Protein AF-A0A159W7U0-F1 (afdb_monomer_lite)

pLDDT: mean 85.51, std 15.05, range [41.56, 98.56]

Foldseek 3Di:
DPLPPPCPDPVSSLVVVLVVLVVLLVCQPVDEAEAEQVLLLFVQPPDDDGDNNVVVVLVCLVVVSHHYDYDHDPVSCVVGQCVDPSNVVRDDDDDDDFDDLVVLLVVCVVCQVVLCVVLVHHDDSVLLSCLSVVCVVPVPVDTPDVSSVVVSNVVSNVVSVCVVDDHPVVVVVVVVVVVVVVVVVVLVVDPDPVSVVVD

Secondary structure (DSSP, 8-state):
-TTTTT--SHHHHHHHHHHHHHHHHHTTTS-EEEETTTHHHHHGGGSTT---THHHHHHHHHHT--EEEE---HHHIIIIITT-HHHHTTPPP---PPPPHHHHHHHHHHHHHHHHHHHT----HHHHHHHHHHHHHH--SS-TTHHHHHHHHHHHHHHHHHHHS--HHHHHHHHHHHHHHHHHHHHHH---TTGGGG-

InterPro domains:
  IPR003959 ATPase, AAA-type, core [PF00004] (7-74)
  IPR018368 ClpA/B, conserved site 1 [PS00870] (52-64)
  IPR027417 P-loop containing nucleoside triphosphate hydrolase [G3DSA:3.40.50.300] (1-105)
  IPR027417 P-loop containing nucleoside triphosphate hydrolase [G3DSA:3.40.50.300] (106-199)
  IPR027417 P-loop containing nucleoside triphosphate hydrolase [SSF52540] (2-198)
  IPR041546 ClpA/ClpB, AAA lid domain [PF17871] (100-198)
  IPR050130 ATP-dependent Clp protease/Chaperone ClpA/ClpB [PTHR11638] (1-191)

Organism: NCBI:txid43617

Sequence (199 aa):
GSLIAGAKYRGEFEERLKAVLSEVTAAAGGIILFIDEMHTLVGAGKADGAMDASNLLKPALARGELHCVGATTLDEYRKHVEKDAALARRFQPVFVNEPTVEDTVSILRGLKEKYEQHHKVRISDSALVAAASLSNRYIADRFLPDKAIDLVDEAASRLRMQVDSKPEALDEIDRRIMQLKIEREALKVEKDDASKDRL

Structure (mmCIF, N/CA/C/O backbone):
data_AF-A0A159W7U0-F1
#
_entry.id   AF-A0A159W7U0-F1
#
loop_
_atom_site.group_PDB
_atom_site.id
_atom_site.type_symbol
_atom_site.label_atom_id
_atom_site.label_alt_id
_atom_site.label_comp_id
_atom_site.label_asym_id
_atom_site.label_entity_id
_atom_site.label_seq_id
_atom_site.pdbx_PDB_ins_code
_atom_site.Cartn_x
_atom_site.Cartn_y
_atom_site.Cartn_z
_atom_site.occupancy
_atom_site.B_iso_or_equiv
_atom_site.auth_seq_id
_atom_site.auth_comp_id
_atom_site.auth_asym_id
_atom_site.auth_atom_id
_atom_site.pdbx_PDB_model_num
ATOM 1 N N . GLY A 1 1 ? 14.400 5.431 0.481 1.00 46.09 1 GLY A N 1
ATOM 2 C CA . GLY A 1 1 ? 14.526 6.859 0.845 1.00 46.09 1 GLY A CA 1
ATOM 3 C C . GLY A 1 1 ? 15.949 7.416 0.974 1.00 46.09 1 GLY A C 1
ATOM 4 O O . GLY A 1 1 ? 16.057 8.573 1.343 1.00 46.09 1 GLY A O 1
ATOM 5 N N . SER A 1 2 ? 17.038 6.691 0.652 1.00 54.75 2 SER A N 1
ATOM 6 C CA . SER A 1 2 ? 18.426 7.195 0.840 1.00 54.75 2 SER A CA 1
ATOM 7 C C . SER A 1 2 ? 18.986 8.044 -0.317 1.00 54.75 2 SER A C 1
ATOM 9 O O . SER A 1 2 ? 20.044 8.655 -0.174 1.00 54.75 2 SER A O 1
ATOM 11 N N . LEU A 1 3 ? 18.324 8.060 -1.478 1.00 53.53 3 LEU A N 1
ATOM 12 C CA . LEU A 1 3 ? 18.800 8.813 -2.645 1.00 53.53 3 LEU A CA 1
ATOM 13 C C . LEU A 1 3 ? 18.566 10.322 -2.482 1.00 53.53 3 LEU A C 1
ATOM 15 O O . LEU A 1 3 ? 19.462 11.106 -2.765 1.00 53.53 3 LEU A O 1
ATOM 19 N N . ILE A 1 4 ? 17.395 10.714 -1.970 1.00 53.44 4 ILE A N 1
ATOM 20 C CA . ILE A 1 4 ? 16.993 12.122 -1.796 1.00 53.44 4 ILE A CA 1
ATOM 21 C C . ILE A 1 4 ? 17.330 12.632 -0.383 1.00 53.44 4 ILE A C 1
ATOM 23 O O . ILE A 1 4 ? 17.695 13.795 -0.210 1.00 53.44 4 ILE A O 1
ATOM 27 N N . ALA A 1 5 ? 17.281 11.767 0.638 1.00 47.81 5 ALA A N 1
ATOM 28 C CA . ALA A 1 5 ? 17.660 12.138 1.998 1.00 47.81 5 ALA A CA 1
ATOM 29 C C . ALA A 1 5 ? 19.185 12.340 2.104 1.00 47.81 5 ALA A C 1
ATOM 31 O O . ALA A 1 5 ? 19.968 11.392 2.027 1.00 47.81 5 ALA A O 1
ATOM 32 N N . GLY A 1 6 ? 19.610 13.592 2.288 1.00 47.00 6 GLY A N 1
ATOM 33 C CA . GLY A 1 6 ? 20.996 13.949 2.604 1.00 47.00 6 GLY A CA 1
ATOM 34 C C . GLY A 1 6 ? 21.863 14.412 1.431 1.00 47.00 6 GLY A C 1
ATOM 35 O O . GLY A 1 6 ? 23.011 14.765 1.678 1.00 47.00 6 GLY A O 1
ATOM 36 N N . ALA A 1 7 ? 21.345 14.471 0.200 1.00 52.56 7 ALA A N 1
ATOM 37 C CA . ALA A 1 7 ? 22.048 15.131 -0.900 1.00 52.56 7 ALA A CA 1
ATOM 38 C C . ALA A 1 7 ? 21.926 16.655 -0.729 1.00 52.56 7 ALA A C 1
ATOM 40 O O . ALA A 1 7 ? 20.931 17.263 -1.123 1.00 52.56 7 ALA A O 1
ATOM 41 N N . LYS A 1 8 ? 22.918 17.286 -0.087 1.00 50.94 8 LYS A N 1
ATOM 42 C CA . LYS A 1 8 ? 22.948 18.755 0.078 1.00 50.94 8 LYS A CA 1
ATOM 43 C C . LYS A 1 8 ? 23.260 19.479 -1.237 1.00 50.94 8 LYS A C 1
ATOM 45 O O . LYS A 1 8 ? 22.991 20.673 -1.345 1.00 50.94 8 LYS A O 1
ATOM 50 N N . TYR A 1 9 ? 23.805 18.767 -2.226 1.00 60.00 9 TYR A N 1
ATOM 51 C CA . TYR A 1 9 ? 24.252 19.316 -3.504 1.00 60.00 9 TYR A CA 1
ATOM 52 C C . TYR A 1 9 ? 23.789 18.445 -4.680 1.00 60.00 9 TYR A C 1
ATOM 54 O O . TYR A 1 9 ? 23.842 17.220 -4.611 1.00 60.00 9 TYR A O 1
ATOM 62 N N . ARG A 1 10 ? 23.378 19.080 -5.788 1.00 65.12 10 ARG A N 1
ATOM 63 C CA . ARG A 1 10 ? 22.847 18.411 -6.997 1.00 65.12 10 ARG A CA 1
ATOM 64 C C . ARG A 1 10 ? 23.762 17.299 -7.534 1.00 65.12 10 ARG A C 1
ATOM 66 O O . ARG A 1 10 ? 23.276 16.228 -7.866 1.00 65.12 10 ARG A O 1
ATOM 73 N N . GLY A 1 11 ? 25.079 17.519 -7.557 1.00 71.88 11 GLY A N 1
ATOM 74 C CA . GLY A 1 11 ? 26.042 16.525 -8.053 1.00 71.88 11 GLY A CA 1
ATOM 75 C C . GLY A 1 11 ? 26.088 15.231 -7.232 1.00 71.88 11 GLY A C 1
ATOM 76 O O . GLY A 1 11 ? 26.290 14.158 -7.788 1.00 71.88 11 GLY A O 1
ATOM 77 N N . GLU A 1 12 ? 25.807 15.307 -5.929 1.00 78.81 12 GLU A N 1
ATOM 78 C CA . GLU A 1 12 ? 25.868 14.153 -5.028 1.00 78.81 12 GLU A CA 1
ATOM 79 C C . GLU A 1 12 ? 24.761 13.131 -5.327 1.00 78.81 12 GLU A C 1
ATOM 81 O O . GLU A 1 12 ? 24.991 11.923 -5.294 1.00 78.81 12 GLU A O 1
ATOM 86 N N . PHE A 1 13 ? 23.560 13.598 -5.678 1.00 75.56 13 PHE A N 1
ATOM 87 C CA . PHE A 1 13 ? 22.477 12.718 -6.125 1.00 75.56 13 PHE A CA 1
ATOM 88 C C . PHE A 1 13 ? 22.840 12.004 -7.434 1.00 75.56 13 PHE A C 1
ATOM 90 O O . PHE A 1 13 ? 22.562 10.818 -7.602 1.00 75.56 13 PHE A O 1
ATOM 97 N N . GLU A 1 14 ? 23.486 12.721 -8.354 1.00 78.81 14 GLU A N 1
ATOM 98 C CA . GLU A 1 14 ? 23.842 12.238 -9.689 1.00 78.81 14 GLU A CA 1
ATOM 99 C C . GLU A 1 14 ? 24.887 11.130 -9.598 1.00 78.81 14 GLU A C 1
ATOM 101 O O . GLU A 1 14 ? 24.759 10.090 -10.242 1.00 78.81 14 GLU A O 1
ATOM 106 N N . GLU A 1 15 ? 25.901 11.340 -8.758 1.00 84.25 15 GLU A N 1
ATOM 107 C CA . GLU A 1 15 ? 26.938 10.354 -8.470 1.00 84.25 15 GLU A CA 1
ATOM 108 C C . GLU A 1 15 ? 26.365 9.119 -7.779 1.00 84.25 15 GLU A C 1
ATOM 110 O O . GLU A 1 15 ? 26.652 7.999 -8.204 1.00 84.25 15 GLU A O 1
ATOM 115 N N . ARG A 1 16 ? 25.491 9.299 -6.779 1.00 84.12 16 ARG A N 1
ATOM 116 C CA . ARG A 1 16 ? 24.810 8.177 -6.116 1.00 84.12 16 ARG A CA 1
ATOM 117 C C . ARG A 1 16 ? 23.968 7.372 -7.104 1.00 84.12 16 ARG A C 1
ATOM 119 O O . ARG A 1 16 ? 24.046 6.146 -7.109 1.00 84.12 16 ARG A O 1
ATOM 126 N N . LEU A 1 17 ? 23.201 8.035 -7.970 1.00 84.56 17 LEU A N 1
ATOM 127 C CA . LEU A 1 17 ? 22.384 7.351 -8.971 1.00 84.56 17 LEU A CA 1
ATOM 128 C C . LEU A 1 17 ? 23.250 6.617 -10.003 1.00 84.56 17 LEU A C 1
ATOM 130 O O . LEU A 1 17 ? 22.959 5.470 -10.332 1.00 84.56 17 LEU A O 1
ATOM 134 N N . LYS A 1 18 ? 24.346 7.224 -10.473 1.00 87.69 18 LYS A N 1
ATOM 135 C CA . LYS A 1 18 ? 25.314 6.553 -11.359 1.00 87.69 18 LYS A CA 1
ATOM 136 C C . LYS A 1 18 ? 25.937 5.321 -10.706 1.00 87.69 18 LYS A C 1
ATOM 138 O O . LYS A 1 18 ? 26.093 4.309 -11.388 1.00 87.69 18 LYS A O 1
ATOM 143 N N . ALA A 1 19 ? 26.275 5.389 -9.418 1.00 90.25 19 ALA A N 1
ATOM 144 C CA . ALA A 1 19 ? 26.825 4.254 -8.682 1.00 90.25 19 ALA A CA 1
ATOM 145 C C . ALA A 1 19 ? 25.822 3.092 -8.633 1.00 90.25 19 ALA A C 1
ATOM 147 O O . ALA A 1 19 ? 26.167 1.977 -9.019 1.00 90.25 19 ALA A O 1
ATOM 148 N N . VAL A 1 20 ? 24.560 3.379 -8.287 1.00 89.75 20 VAL A N 1
ATOM 149 C CA . VAL A 1 20 ? 23.477 2.380 -8.292 1.00 89.75 20 VAL A CA 1
ATOM 150 C C . VAL A 1 20 ? 23.298 1.770 -9.684 1.00 89.75 20 VAL A C 1
ATOM 152 O O . VAL A 1 20 ? 23.253 0.552 -9.823 1.00 89.75 20 VAL A O 1
ATOM 155 N N . LEU A 1 21 ? 23.242 2.588 -10.740 1.00 88.69 21 LEU A N 1
ATOM 156 C CA . LEU A 1 21 ? 23.085 2.087 -12.110 1.00 88.69 21 LEU A CA 1
ATOM 157 C C . LEU A 1 21 ? 24.272 1.239 -12.574 1.00 88.69 21 LEU A C 1
ATOM 159 O O . LEU A 1 21 ? 24.075 0.266 -13.302 1.00 88.69 21 LEU A O 1
ATOM 163 N N . SER A 1 22 ? 25.486 1.585 -12.150 1.00 90.94 22 SER A N 1
ATOM 164 C CA . SER A 1 22 ? 26.687 0.808 -12.464 1.00 90.94 22 SER A CA 1
ATOM 165 C C . SER A 1 22 ? 26.646 -0.562 -11.793 1.00 90.94 22 SER A C 1
ATOM 167 O O . SER A 1 22 ? 26.944 -1.557 -12.446 1.00 90.94 22 SER A O 1
ATOM 169 N N . GLU A 1 23 ? 26.217 -0.635 -10.532 1.00 90.69 23 GLU A N 1
ATOM 170 C CA . GLU A 1 23 ? 26.054 -1.898 -9.804 1.00 90.69 23 GLU A CA 1
ATOM 171 C C . GLU A 1 23 ? 24.968 -2.783 -10.434 1.00 90.69 23 GLU A C 1
ATOM 173 O O . GLU A 1 23 ? 25.201 -3.962 -10.695 1.00 90.69 23 GLU A O 1
ATOM 178 N N . VAL A 1 24 ? 23.813 -2.199 -10.773 1.00 90.56 24 VAL A N 1
ATOM 179 C CA . VAL A 1 24 ? 22.718 -2.915 -11.450 1.00 90.56 24 VAL A CA 1
ATOM 180 C C . VAL A 1 24 ? 23.160 -3.449 -12.814 1.00 90.56 24 VAL A C 1
ATOM 182 O O . VAL A 1 24 ? 22.884 -4.601 -13.143 1.00 90.56 24 VAL A O 1
ATOM 185 N N . THR A 1 25 ? 23.888 -2.641 -13.591 1.00 88.12 25 THR A N 1
ATOM 186 C CA . THR A 1 25 ? 24.411 -3.052 -14.904 1.00 88.12 25 THR A CA 1
ATOM 187 C C . THR A 1 25 ? 25.475 -4.143 -14.763 1.00 88.12 25 THR A C 1
ATOM 189 O O . THR A 1 25 ? 25.465 -5.120 -15.511 1.00 88.12 25 THR A O 1
ATOM 192 N N . ALA A 1 26 ? 26.369 -4.024 -13.774 1.00 90.94 26 ALA A N 1
ATOM 193 C CA . ALA A 1 26 ? 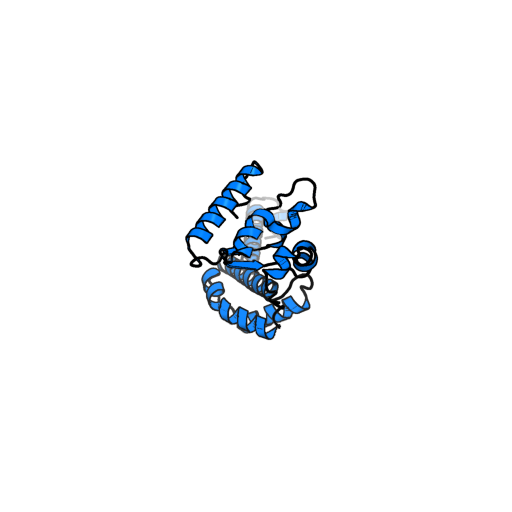27.397 -5.024 -13.485 1.00 90.94 26 ALA A CA 1
ATOM 194 C C . ALA A 1 26 ? 26.802 -6.372 -13.051 1.00 90.94 26 ALA A C 1
ATOM 196 O O . ALA A 1 26 ? 27.392 -7.417 -13.320 1.00 90.94 26 ALA A O 1
ATOM 197 N N . ALA A 1 27 ? 25.613 -6.365 -12.441 1.00 90.62 27 ALA A N 1
ATOM 198 C CA . ALA A 1 27 ? 24.878 -7.574 -12.088 1.00 90.62 27 ALA A CA 1
ATOM 199 C C . ALA A 1 27 ? 24.267 -8.314 -13.297 1.00 90.62 27 ALA A C 1
ATOM 201 O O . ALA A 1 27 ? 23.641 -9.356 -13.104 1.00 90.62 27 ALA A O 1
ATOM 202 N N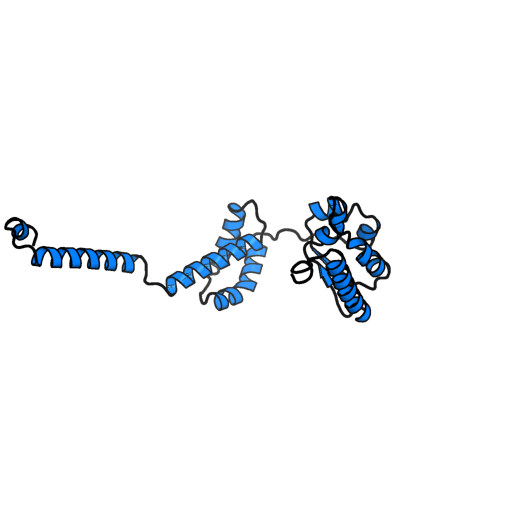 . ALA A 1 28 ? 24.430 -7.801 -14.526 1.00 86.75 28 ALA A N 1
ATOM 203 C CA . ALA A 1 28 ? 24.082 -8.468 -15.786 1.00 86.75 28 ALA A CA 1
ATOM 204 C C . ALA A 1 28 ? 22.668 -9.088 -15.798 1.00 86.75 28 ALA A C 1
ATOM 206 O O . ALA A 1 28 ? 22.476 -10.250 -16.153 1.00 86.75 28 ALA A O 1
ATOM 207 N N . GLY A 1 29 ? 21.667 -8.308 -15.375 1.00 83.75 29 GLY A N 1
ATOM 208 C CA . GLY A 1 29 ? 20.263 -8.731 -15.332 1.00 83.75 29 GLY A CA 1
ATOM 209 C C . GLY A 1 29 ? 19.849 -9.499 -14.071 1.00 83.75 29 GLY A C 1
ATOM 210 O O . GLY A 1 29 ? 18.670 -9.811 -13.924 1.00 83.75 29 GLY A O 1
ATOM 211 N N . GLY A 1 30 ? 20.773 -9.751 -13.137 1.00 90.75 30 GLY A N 1
ATOM 212 C CA . GLY A 1 30 ? 20.483 -10.356 -11.832 1.00 90.75 30 GLY A CA 1
ATOM 213 C C . GLY A 1 30 ? 19.733 -9.439 -10.856 1.00 90.75 30 GLY A C 1
ATOM 214 O O . GLY A 1 30 ? 19.277 -9.906 -9.815 1.00 90.75 30 GLY A O 1
ATOM 215 N N . ILE A 1 31 ? 19.588 -8.150 -11.183 1.00 92.62 31 ILE A N 1
ATOM 216 C CA . ILE A 1 31 ? 18.861 -7.164 -10.377 1.00 92.62 31 ILE A CA 1
ATOM 217 C C . ILE A 1 31 ? 17.741 -6.547 -11.217 1.00 92.62 31 ILE A C 1
ATOM 219 O O . ILE A 1 31 ? 17.978 -6.060 -12.322 1.00 92.62 31 ILE A O 1
ATOM 223 N N . ILE A 1 32 ? 16.527 -6.531 -10.659 1.00 92.62 32 ILE A N 1
ATOM 224 C CA . ILE A 1 32 ? 15.389 -5.770 -11.184 1.00 92.62 32 ILE A CA 1
ATOM 225 C C . ILE A 1 32 ? 15.170 -4.574 -10.263 1.00 92.62 32 ILE A C 1
ATOM 227 O O . ILE A 1 32 ? 14.873 -4.733 -9.079 1.00 92.62 32 ILE A O 1
ATOM 231 N N . LEU A 1 33 ? 15.321 -3.370 -10.806 1.00 92.56 33 LEU A N 1
ATOM 232 C CA . LEU A 1 33 ? 15.164 -2.133 -10.052 1.00 92.56 33 LEU A CA 1
ATOM 233 C C . LEU A 1 33 ? 13.684 -1.736 -9.968 1.00 92.56 33 LEU A C 1
ATOM 235 O O . LEU A 1 33 ? 13.042 -1.523 -10.992 1.00 92.56 33 LEU A O 1
ATOM 239 N N . PHE A 1 34 ? 13.144 -1.574 -8.763 1.00 94.75 34 PHE A N 1
ATOM 240 C CA . PHE A 1 34 ? 11.829 -0.958 -8.573 1.00 94.75 34 PHE A CA 1
ATOM 241 C C . PHE A 1 34 ? 11.981 0.544 -8.321 1.00 94.75 34 PHE A C 1
ATOM 243 O O . PHE A 1 34 ? 12.743 0.955 -7.444 1.00 94.75 34 PHE A O 1
ATOM 250 N N . ILE A 1 35 ? 11.266 1.355 -9.098 1.00 90.69 35 ILE A N 1
ATOM 251 C CA . ILE A 1 35 ? 11.256 2.814 -8.990 1.00 90.69 35 ILE A CA 1
ATOM 252 C C . ILE A 1 35 ? 9.828 3.245 -8.677 1.00 90.69 35 ILE A C 1
ATOM 254 O O . ILE A 1 35 ? 8.987 3.329 -9.575 1.00 90.69 35 ILE A O 1
ATOM 258 N N . ASP A 1 36 ? 9.569 3.523 -7.404 1.00 91.00 36 ASP A N 1
ATOM 259 C CA . ASP A 1 36 ? 8.320 4.165 -7.013 1.00 91.00 36 ASP A CA 1
ATOM 260 C C . ASP A 1 36 ? 8.306 5.628 -7.466 1.00 91.00 36 ASP A C 1
ATOM 262 O O . ASP A 1 36 ? 9.361 6.258 -7.576 1.00 91.00 36 ASP A O 1
ATOM 266 N N . GLU A 1 37 ? 7.119 6.146 -7.772 1.00 89.62 37 GLU A N 1
ATOM 267 C CA . GLU A 1 37 ? 6.918 7.499 -8.299 1.00 89.62 37 GLU A CA 1
ATOM 268 C C . GLU A 1 37 ? 7.894 7.858 -9.436 1.00 89.62 37 GLU A C 1
ATOM 270 O O . GLU A 1 37 ? 8.506 8.925 -9.451 1.00 89.62 37 GLU A O 1
ATOM 275 N N . MET A 1 38 ? 8.060 6.970 -10.422 1.00 89.38 38 MET A N 1
ATOM 276 C CA . MET A 1 38 ? 9.067 7.100 -11.489 1.00 89.38 38 MET A CA 1
ATOM 277 C C . MET A 1 38 ? 9.007 8.445 -12.237 1.00 89.38 38 MET A C 1
ATOM 279 O O . MET A 1 38 ? 10.027 8.937 -12.725 1.00 89.38 38 MET A O 1
ATOM 283 N N . HIS A 1 39 ? 7.831 9.070 -12.312 1.00 86.50 39 HIS A N 1
ATOM 284 C CA . HIS A 1 39 ? 7.660 10.398 -12.900 1.00 86.50 39 HIS A CA 1
ATOM 285 C C . HIS A 1 39 ? 8.502 11.480 -12.205 1.00 86.50 39 HIS A C 1
ATOM 287 O O . HIS A 1 39 ? 8.874 12.448 -12.858 1.00 86.50 39 HIS A O 1
ATOM 293 N N . THR A 1 40 ? 8.885 11.314 -10.938 1.00 84.19 40 THR A N 1
ATOM 294 C CA . THR A 1 40 ? 9.772 12.245 -10.219 1.00 84.19 40 THR A CA 1
ATOM 295 C C . THR A 1 40 ? 11.185 12.280 -10.808 1.00 84.19 40 THR A C 1
ATOM 297 O O . THR A 1 40 ? 11.808 13.339 -10.845 1.00 84.19 40 THR A O 1
ATOM 300 N N . LEU A 1 41 ? 11.671 11.157 -11.352 1.00 79.06 41 LEU A N 1
ATOM 301 C CA . LEU A 1 41 ? 12.978 11.061 -12.016 1.00 79.06 41 LEU A CA 1
ATOM 302 C C . LEU A 1 41 ? 12.950 11.550 -13.472 1.00 79.06 41 LEU A C 1
ATOM 304 O O . LEU A 1 41 ? 13.999 11.851 -14.041 1.00 79.06 41 LEU A O 1
ATOM 308 N N . VAL A 1 42 ? 11.762 11.605 -14.082 1.00 77.19 42 VAL A N 1
ATOM 309 C CA . VAL A 1 42 ? 11.559 11.931 -15.505 1.00 77.19 42 VAL A CA 1
ATOM 310 C C . VAL A 1 42 ? 11.039 13.358 -15.713 1.00 77.19 42 VAL A C 1
ATOM 312 O O . VAL A 1 42 ? 11.395 14.031 -16.675 1.00 77.19 42 VAL A O 1
ATOM 315 N N . GLY A 1 43 ? 10.175 13.834 -14.819 1.00 62.12 43 GLY A N 1
ATOM 316 C CA . GLY A 1 43 ? 9.430 15.086 -14.936 1.00 62.12 43 GLY A CA 1
ATOM 317 C C . GLY A 1 43 ? 10.095 16.304 -14.300 1.00 62.12 43 GLY A C 1
ATOM 318 O O . GLY A 1 43 ? 9.667 17.430 -14.555 1.00 62.12 43 GLY A O 1
ATOM 319 N N . ALA A 1 44 ? 11.159 16.095 -13.527 1.00 55.19 44 ALA A N 1
ATOM 320 C CA . ALA A 1 44 ? 11.903 17.130 -12.816 1.00 55.19 44 ALA A CA 1
ATOM 321 C C . ALA A 1 44 ? 12.478 18.241 -13.728 1.00 55.19 44 ALA A C 1
ATOM 323 O O . ALA A 1 44 ? 12.700 19.354 -13.274 1.00 55.19 44 ALA A O 1
ATOM 324 N N . GLY A 1 45 ? 12.658 18.011 -15.030 1.00 48.53 45 GLY A N 1
ATOM 325 C CA . GLY A 1 45 ? 13.346 18.959 -15.919 1.00 48.53 45 GLY A CA 1
ATOM 326 C C . GLY A 1 45 ? 12.593 20.239 -16.332 1.00 48.53 45 GLY A C 1
ATOM 327 O O . GLY A 1 45 ? 13.150 21.014 -17.104 1.00 48.53 45 GLY A O 1
ATOM 328 N N . LYS A 1 46 ? 11.341 20.481 -15.900 1.00 49.44 46 LYS A N 1
ATOM 329 C CA . LYS A 1 46 ? 10.537 21.646 -16.361 1.00 49.44 46 LYS A CA 1
ATOM 330 C C . LYS A 1 46 ? 10.388 22.800 -15.367 1.00 49.44 46 LYS A C 1
ATOM 332 O O . LYS A 1 46 ? 9.889 23.851 -15.761 1.00 49.44 46 LYS A O 1
ATOM 337 N N . ALA A 1 47 ? 10.814 22.630 -14.120 1.00 44.47 47 ALA A N 1
ATOM 338 C CA . ALA A 1 47 ? 10.877 23.710 -13.138 1.00 44.47 47 ALA A CA 1
ATOM 339 C C . ALA A 1 47 ? 12.343 24.006 -12.807 1.00 44.47 47 ALA A C 1
ATOM 341 O O . ALA A 1 47 ? 13.163 23.091 -12.767 1.00 44.47 47 ALA A O 1
ATOM 342 N N . ASP A 1 48 ? 12.634 25.287 -12.599 1.00 41.56 48 ASP A N 1
ATOM 343 C CA . ASP A 1 48 ? 13.924 25.994 -12.607 1.00 41.56 48 ASP A CA 1
ATOM 344 C C . ASP A 1 48 ? 14.997 25.467 -11.616 1.00 41.56 48 ASP A C 1
ATOM 346 O O . ASP A 1 48 ? 15.499 26.176 -10.742 1.00 41.56 48 ASP A O 1
ATOM 350 N N . GLY A 1 49 ? 15.352 24.181 -11.705 1.00 46.69 49 GLY A N 1
ATOM 351 C CA . GLY A 1 49 ? 16.350 23.566 -10.836 1.00 46.69 49 GLY A CA 1
ATOM 352 C C . GLY A 1 49 ? 16.159 22.104 -10.446 1.00 46.69 49 GLY A C 1
ATOM 353 O O . GLY A 1 49 ? 16.938 21.638 -9.608 1.00 46.69 49 GLY A O 1
ATOM 354 N N . ALA A 1 50 ? 15.170 21.394 -10.992 1.00 49.44 50 ALA A N 1
ATOM 355 C CA . ALA A 1 50 ? 14.990 19.975 -10.721 1.00 49.44 50 ALA A CA 1
ATOM 356 C C . ALA A 1 50 ? 15.711 19.110 -11.779 1.00 49.44 50 ALA A C 1
ATOM 358 O O . ALA A 1 50 ? 15.850 19.444 -12.954 1.00 49.44 50 ALA A O 1
ATOM 359 N N . MET A 1 51 ? 16.329 18.052 -11.276 1.00 57.94 51 MET A N 1
ATOM 360 C CA . MET A 1 51 ? 17.412 17.313 -11.906 1.00 57.94 51 MET A CA 1
ATOM 361 C C . MET A 1 51 ? 16.864 16.279 -12.890 1.00 57.94 51 MET A C 1
ATOM 363 O O . MET A 1 51 ? 16.103 15.402 -12.490 1.00 57.94 51 MET A O 1
ATOM 367 N N . ASP A 1 52 ? 17.241 16.365 -14.168 1.00 67.50 52 ASP A N 1
ATOM 368 C CA . ASP A 1 52 ? 16.769 15.430 -15.195 1.00 67.50 52 ASP A CA 1
ATOM 369 C C . ASP A 1 52 ? 17.562 14.111 -15.162 1.00 67.50 52 ASP A C 1
ATOM 371 O O . ASP A 1 52 ? 18.393 13.809 -16.025 1.00 67.50 52 ASP A O 1
ATOM 375 N N . ALA A 1 53 ? 17.298 13.313 -14.125 1.00 73.50 53 ALA A N 1
ATOM 376 C CA . ALA A 1 53 ? 17.855 11.977 -13.936 1.00 73.50 53 ALA A CA 1
ATOM 377 C C . ALA A 1 53 ? 17.490 11.011 -15.082 1.00 73.50 53 ALA A C 1
ATOM 379 O O . ALA A 1 53 ? 18.156 9.986 -15.260 1.00 73.50 53 ALA A O 1
ATOM 380 N N . SER A 1 54 ? 16.488 11.346 -15.907 1.00 76.81 54 SER A N 1
ATOM 381 C CA . SER A 1 54 ? 16.094 10.549 -17.072 1.00 76.81 54 SER A CA 1
ATOM 382 C C . SER A 1 54 ? 17.241 10.348 -18.063 1.00 76.81 54 SER A C 1
ATOM 384 O O . SER A 1 54 ? 17.359 9.275 -18.659 1.00 76.81 54 SER A O 1
ATOM 386 N N . ASN A 1 55 ? 18.142 11.328 -18.193 1.00 82.06 55 ASN A N 1
ATOM 387 C CA . ASN A 1 55 ? 19.282 11.246 -19.107 1.00 82.06 55 ASN A CA 1
ATOM 388 C C . ASN A 1 55 ? 20.316 10.199 -18.681 1.00 82.06 55 ASN A C 1
ATOM 390 O O . ASN A 1 55 ? 21.029 9.668 -19.530 1.00 82.06 55 ASN A O 1
ATOM 394 N N . LEU A 1 56 ? 20.367 9.850 -17.393 1.00 84.00 56 LEU A N 1
ATOM 395 C CA . LEU A 1 56 ? 21.222 8.774 -16.888 1.00 84.00 56 LEU A CA 1
ATOM 396 C C . LEU A 1 56 ? 20.610 7.390 -17.128 1.00 84.00 56 LEU A C 1
ATOM 398 O O . LEU A 1 56 ? 21.338 6.426 -17.351 1.00 84.00 56 LEU A O 1
ATOM 402 N N . LEU A 1 57 ? 19.278 7.296 -17.125 1.00 86.38 57 LEU A N 1
ATOM 403 C CA . LEU A 1 57 ? 18.547 6.040 -17.311 1.00 86.38 57 LEU A CA 1
ATOM 404 C C . LEU A 1 57 ? 18.425 5.652 -18.790 1.00 86.38 57 LEU A C 1
ATOM 406 O O . LEU A 1 57 ? 18.554 4.477 -19.136 1.00 86.38 57 LEU A O 1
ATOM 410 N N . LYS A 1 58 ? 18.212 6.634 -19.678 1.00 88.44 58 LYS A N 1
ATOM 411 C CA . LYS A 1 58 ? 17.974 6.424 -21.118 1.00 88.44 58 LYS A CA 1
ATOM 412 C C . LYS A 1 58 ? 19.014 5.516 -21.796 1.00 88.44 58 LYS A C 1
ATOM 414 O O . LYS A 1 58 ? 18.585 4.606 -22.506 1.00 88.44 58 LYS A O 1
ATOM 419 N N . PRO A 1 59 ? 20.340 5.681 -21.599 1.00 89.31 59 PRO A N 1
ATOM 420 C CA . PRO A 1 59 ? 21.328 4.816 -22.244 1.00 89.31 59 PRO A CA 1
ATOM 421 C C . PRO A 1 59 ? 21.233 3.353 -21.792 1.00 89.31 59 PRO A C 1
ATOM 423 O O . PRO A 1 59 ? 21.257 2.458 -22.635 1.00 89.31 59 PRO A O 1
ATOM 426 N N . ALA A 1 60 ? 21.088 3.110 -20.486 1.00 88.69 60 ALA A N 1
ATOM 427 C CA . ALA A 1 60 ? 21.006 1.760 -19.928 1.00 88.69 60 ALA A CA 1
ATOM 428 C C . ALA A 1 60 ? 19.701 1.052 -20.337 1.00 88.69 60 ALA A C 1
ATOM 430 O O . ALA A 1 60 ? 19.719 -0.119 -20.715 1.00 88.69 60 ALA A O 1
ATOM 431 N N . LEU A 1 61 ? 18.581 1.786 -20.370 1.00 89.12 61 LEU A N 1
ATOM 432 C CA . LEU A 1 61 ? 17.299 1.296 -20.893 1.00 89.12 61 LEU A CA 1
ATOM 433 C C . LEU A 1 61 ? 17.366 0.997 -22.396 1.00 89.12 61 LEU A C 1
ATOM 435 O O . LEU A 1 61 ? 16.808 0.009 -22.865 1.00 89.12 61 LEU A O 1
ATOM 439 N N . ALA A 1 62 ? 18.051 1.839 -23.176 1.00 87.56 62 ALA A N 1
ATOM 440 C CA . ALA A 1 62 ? 18.168 1.654 -24.619 1.00 87.56 62 ALA A CA 1
ATOM 441 C C . ALA A 1 62 ? 19.006 0.425 -24.997 1.00 87.56 62 ALA A C 1
ATOM 443 O O . ALA A 1 62 ? 18.691 -0.226 -25.995 1.00 87.56 62 ALA A O 1
ATOM 444 N N . ARG A 1 63 ? 20.040 0.117 -24.202 1.00 89.00 63 ARG A N 1
ATOM 445 C CA . ARG A 1 63 ? 20.891 -1.071 -24.366 1.00 89.00 63 ARG A CA 1
ATOM 446 C C . ARG A 1 63 ? 20.291 -2.348 -23.770 1.00 89.00 63 ARG A C 1
ATOM 448 O O . ARG A 1 63 ? 20.806 -3.422 -24.047 1.00 89.00 63 ARG A O 1
ATOM 455 N N . GLY A 1 64 ? 19.208 -2.244 -22.997 1.00 86.25 64 GLY A N 1
ATOM 456 C CA . GLY A 1 64 ? 18.611 -3.388 -22.299 1.00 86.25 64 GLY A CA 1
ATOM 457 C C . GLY A 1 64 ? 19.446 -3.880 -21.112 1.00 86.25 64 GLY A C 1
ATOM 458 O O . GLY A 1 64 ? 19.269 -5.002 -20.662 1.00 86.25 64 GLY A O 1
ATOM 459 N N . GLU A 1 65 ? 20.362 -3.049 -20.616 1.00 88.62 65 GLU A N 1
ATOM 460 C CA . GLU A 1 65 ? 21.230 -3.355 -19.471 1.00 88.62 65 GLU A CA 1
ATOM 461 C C . GLU A 1 65 ? 20.528 -3.107 -18.130 1.00 88.62 65 GLU A C 1
ATOM 463 O O . GLU A 1 65 ? 20.889 -3.693 -17.113 1.00 88.62 65 GLU A O 1
ATOM 468 N N . LEU A 1 66 ? 19.514 -2.235 -18.127 1.00 90.38 66 LEU A N 1
ATOM 469 C CA . LEU A 1 66 ? 18.706 -1.921 -16.955 1.00 90.38 66 LEU A CA 1
ATOM 470 C C . LEU A 1 66 ? 17.331 -2.579 -17.070 1.00 90.38 66 LEU A C 1
ATOM 472 O O . LEU A 1 66 ? 16.505 -2.168 -17.886 1.00 90.38 66 LEU A O 1
ATOM 476 N N . HIS A 1 67 ? 17.065 -3.544 -16.193 1.00 92.00 67 HIS A N 1
ATOM 477 C CA . HIS A 1 67 ? 15.723 -4.063 -15.956 1.00 92.00 67 HIS A CA 1
ATOM 478 C C . HIS A 1 67 ? 15.090 -3.304 -14.795 1.00 92.00 67 HIS A C 1
ATOM 480 O O . HIS A 1 67 ? 15.619 -3.310 -13.681 1.00 92.00 67 HIS A O 1
ATOM 486 N N . CYS A 1 68 ? 13.958 -2.648 -15.037 1.00 92.94 68 CYS A N 1
ATOM 487 C CA . CYS A 1 68 ? 13.248 -1.946 -13.981 1.00 92.94 68 CYS A CA 1
ATOM 488 C C . CYS A 1 68 ? 11.728 -2.018 -14.120 1.00 92.94 68 CYS A C 1
ATOM 490 O O . CYS A 1 68 ? 11.183 -2.227 -15.203 1.00 92.94 68 CYS A O 1
ATOM 492 N N . VAL A 1 69 ? 11.055 -1.823 -12.989 1.00 95.44 69 VAL A N 1
ATOM 493 C CA . VAL A 1 69 ? 9.611 -1.636 -12.881 1.00 95.44 69 VAL A CA 1
ATOM 494 C C . VAL A 1 69 ? 9.385 -0.252 -12.291 1.00 95.44 69 VAL A C 1
ATOM 496 O O . VAL A 1 69 ? 9.796 0.019 -11.165 1.00 95.44 69 VAL A O 1
ATOM 499 N N . GLY A 1 70 ? 8.764 0.632 -13.068 1.00 93.81 70 GLY A N 1
ATOM 500 C CA . GLY A 1 70 ? 8.375 1.963 -12.614 1.00 93.81 70 GLY A CA 1
ATOM 501 C C . GLY A 1 70 ? 6.910 1.990 -12.195 1.00 93.81 70 GLY A C 1
ATOM 502 O O . GLY A 1 70 ? 6.056 1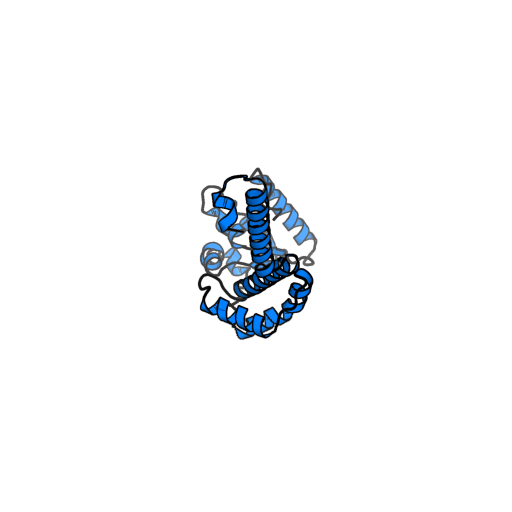.547 -12.961 1.00 93.81 70 GLY A O 1
ATOM 503 N N . ALA A 1 71 ? 6.615 2.541 -11.021 1.00 95.44 71 ALA A N 1
ATOM 504 C CA . ALA A 1 71 ? 5.254 2.837 -10.589 1.00 95.44 71 ALA A CA 1
ATOM 505 C C . ALA A 1 71 ? 4.965 4.335 -10.748 1.00 95.44 71 ALA A C 1
ATOM 507 O O . ALA A 1 71 ? 5.801 5.189 -10.453 1.00 95.44 71 ALA A O 1
ATOM 508 N N . THR A 1 72 ? 3.792 4.672 -11.279 1.00 94.12 72 THR A N 1
ATOM 509 C CA . THR A 1 72 ? 3.329 6.055 -11.421 1.00 94.12 72 THR A CA 1
ATOM 510 C C . THR A 1 72 ? 1.820 6.079 -11.633 1.00 94.12 72 THR A C 1
ATOM 512 O O . THR A 1 72 ? 1.240 5.101 -12.105 1.00 94.12 72 THR A O 1
ATOM 515 N N . THR A 1 73 ? 1.181 7.209 -11.341 1.00 93.44 73 THR A N 1
ATOM 516 C CA . THR A 1 73 ? -0.217 7.425 -11.725 1.00 93.44 73 THR A CA 1
ATOM 517 C C . THR A 1 73 ? -0.335 7.617 -13.238 1.00 93.44 73 THR A C 1
ATOM 519 O O . THR A 1 73 ? 0.623 8.013 -13.915 1.00 93.44 73 THR A O 1
ATOM 522 N N . LEU A 1 74 ? -1.530 7.358 -13.777 1.00 92.56 74 LEU A N 1
ATOM 523 C CA . LEU A 1 74 ? -1.820 7.521 -15.203 1.00 92.56 74 LEU A CA 1
ATOM 524 C C . LEU A 1 74 ? -1.606 8.963 -15.680 1.00 92.56 74 LEU A C 1
ATOM 526 O O . LEU A 1 74 ? -1.082 9.188 -16.772 1.00 92.56 74 LEU A O 1
ATOM 530 N N . ASP A 1 75 ? -1.989 9.939 -14.861 1.00 92.25 75 ASP A N 1
ATOM 531 C CA . ASP A 1 75 ? -1.847 11.352 -15.203 1.00 92.25 75 ASP A CA 1
ATOM 532 C C . ASP A 1 75 ? -0.378 11.754 -15.311 1.00 92.25 75 ASP A C 1
ATOM 534 O O . ASP A 1 75 ? 0.016 12.416 -16.272 1.00 92.25 75 ASP A O 1
ATOM 538 N N . GLU A 1 76 ? 0.452 11.306 -14.373 1.00 92.12 76 GLU A N 1
ATOM 539 C CA . GLU A 1 76 ? 1.884 11.589 -14.391 1.00 92.12 76 GLU A CA 1
ATOM 540 C C . GLU A 1 76 ? 2.602 10.840 -15.523 1.00 92.12 76 GLU A C 1
ATOM 542 O O . GLU A 1 76 ? 3.473 11.406 -16.190 1.00 92.12 76 GLU A O 1
ATOM 547 N N . TYR A 1 77 ? 2.167 9.614 -15.842 1.00 91.88 77 TYR A N 1
ATOM 548 C CA . TYR A 1 77 ? 2.631 8.894 -17.030 1.00 91.88 77 TYR A CA 1
ATOM 549 C C . TYR A 1 77 ? 2.369 9.700 -18.311 1.00 91.88 77 TYR A C 1
ATOM 551 O O . TYR A 1 77 ? 3.301 9.964 -19.073 1.00 91.88 77 TYR A O 1
ATOM 559 N N . ARG A 1 78 ? 1.130 10.170 -18.513 1.00 91.44 78 ARG A N 1
ATOM 560 C CA . ARG A 1 78 ? 0.731 10.985 -19.678 1.00 91.44 78 ARG A CA 1
ATOM 561 C C . ARG A 1 78 ? 1.477 12.316 -19.754 1.00 91.44 78 ARG A C 1
ATOM 563 O O . ARG A 1 78 ? 1.788 12.813 -20.837 1.00 91.44 78 ARG A O 1
ATOM 570 N N . LYS A 1 79 ? 1.748 12.942 -18.607 1.00 89.88 79 LYS A N 1
ATOM 571 C CA . LYS A 1 79 ? 2.426 14.245 -18.546 1.00 89.88 79 LYS A CA 1
ATOM 572 C C . LYS A 1 79 ? 3.924 14.150 -18.818 1.00 89.88 79 LYS A C 1
ATOM 574 O O . LYS A 1 79 ? 4.444 15.049 -19.485 1.00 89.88 79 LYS A O 1
ATOM 579 N N . HIS A 1 80 ? 4.596 13.115 -18.313 1.00 86.38 80 HIS A N 1
ATOM 580 C CA . HIS A 1 80 ? 6.060 13.065 -18.253 1.00 86.38 80 HIS A CA 1
ATOM 581 C C . HIS A 1 80 ? 6.687 11.927 -19.059 1.00 86.38 80 HIS A C 1
ATOM 583 O O . HIS A 1 80 ? 7.694 12.155 -19.720 1.00 86.38 80 HIS A O 1
ATOM 589 N N . VAL A 1 81 ? 6.101 10.729 -19.045 1.00 87.88 81 VAL A N 1
ATOM 590 C CA . VAL A 1 81 ? 6.698 9.539 -19.674 1.00 87.88 81 VAL A CA 1
ATOM 591 C C . VAL A 1 81 ? 6.259 9.407 -21.129 1.00 87.88 81 VAL A C 1
ATOM 593 O O . VAL A 1 81 ? 7.094 9.246 -22.011 1.00 87.88 81 VAL A O 1
ATOM 596 N N . GLU A 1 82 ? 4.960 9.540 -21.400 1.00 88.81 82 GLU A N 1
ATOM 597 C CA . GLU A 1 82 ? 4.390 9.382 -22.745 1.00 88.81 82 GLU A CA 1
ATOM 598 C C . GLU A 1 82 ? 4.866 10.473 -23.717 1.00 88.81 82 GLU A C 1
ATOM 600 O O . GLU A 1 82 ? 5.030 10.229 -24.911 1.00 88.81 82 GLU A O 1
ATOM 605 N N . LYS A 1 83 ? 5.150 11.677 -23.204 1.00 87.75 83 LYS A N 1
ATOM 606 C CA . LYS A 1 83 ? 5.682 12.789 -24.009 1.00 87.75 83 LYS A CA 1
ATOM 607 C C . LYS A 1 83 ? 7.154 12.618 -24.387 1.00 87.75 83 LYS A C 1
ATOM 609 O O . LYS A 1 83 ? 7.611 13.293 -25.308 1.00 87.75 83 LYS A O 1
ATOM 614 N N . ASP A 1 84 ? 7.896 11.753 -23.698 1.00 86.69 84 ASP A N 1
ATOM 615 C CA . ASP A 1 84 ? 9.288 11.448 -24.021 1.00 86.69 84 ASP A CA 1
ATOM 616 C C . ASP A 1 84 ? 9.352 10.198 -24.909 1.00 86.69 84 ASP A C 1
ATOM 618 O O . ASP A 1 84 ? 9.195 9.065 -24.453 1.00 86.69 84 ASP A O 1
ATOM 622 N N . ALA A 1 85 ? 9.624 10.398 -26.200 1.00 86.25 85 ALA A N 1
ATOM 623 C CA . ALA A 1 85 ? 9.658 9.315 -27.181 1.00 86.25 85 ALA A CA 1
ATOM 624 C C . ALA A 1 85 ? 10.710 8.230 -26.880 1.00 86.25 85 ALA A C 1
ATOM 626 O O . ALA A 1 85 ? 10.551 7.091 -27.326 1.00 86.25 85 ALA A O 1
ATOM 627 N N . ALA A 1 86 ? 11.789 8.555 -26.157 1.00 85.56 86 ALA A N 1
ATOM 628 C CA . ALA A 1 86 ? 12.798 7.571 -25.783 1.00 85.56 86 ALA A CA 1
ATOM 629 C C . ALA A 1 86 ? 12.289 6.666 -24.657 1.00 85.56 86 ALA A C 1
ATOM 631 O O . ALA A 1 86 ? 12.509 5.460 -24.716 1.00 85.56 86 ALA A O 1
ATOM 632 N N . LEU A 1 87 ? 11.579 7.220 -23.671 1.00 86.38 87 LEU A N 1
ATOM 633 C CA . LEU A 1 87 ? 11.022 6.450 -22.555 1.00 86.38 87 LEU A CA 1
ATOM 634 C C . LEU A 1 87 ? 9.761 5.683 -22.961 1.00 86.38 87 LEU A C 1
ATOM 636 O O . LEU A 1 87 ? 9.653 4.495 -22.661 1.00 86.38 87 LEU A O 1
ATOM 640 N N . ALA A 1 88 ? 8.857 6.310 -23.716 1.00 86.69 88 ALA A N 1
ATOM 641 C CA . ALA A 1 88 ? 7.619 5.686 -24.184 1.00 86.69 88 ALA A CA 1
ATOM 642 C C . ALA A 1 88 ? 7.862 4.409 -25.013 1.00 86.69 88 ALA A C 1
ATOM 644 O O . ALA A 1 88 ? 7.047 3.495 -25.001 1.00 86.69 88 ALA A O 1
ATOM 645 N N . ARG A 1 89 ? 9.004 4.314 -25.709 1.00 89.44 89 ARG A N 1
ATOM 646 C CA . ARG A 1 89 ? 9.401 3.120 -26.480 1.00 89.44 89 ARG A CA 1
ATOM 647 C C . ARG A 1 89 ? 10.088 2.032 -25.650 1.00 89.44 89 ARG A C 1
ATOM 649 O O . ARG A 1 89 ? 10.347 0.956 -26.180 1.00 89.44 89 ARG A O 1
ATOM 656 N N . ARG A 1 90 ? 10.461 2.320 -24.401 1.00 90.56 90 ARG A N 1
ATOM 657 C CA . ARG A 1 90 ? 11.214 1.406 -23.522 1.00 90.56 90 ARG A CA 1
ATOM 658 C C . ARG A 1 90 ? 10.387 0.886 -22.357 1.00 90.56 90 ARG A C 1
ATOM 660 O O . ARG A 1 90 ? 10.709 -0.173 -21.835 1.00 90.56 90 ARG A O 1
ATOM 667 N N . PHE A 1 91 ? 9.315 1.584 -21.995 1.00 91.56 91 PHE A N 1
ATOM 668 C CA . PHE A 1 91 ? 8.354 1.122 -21.004 1.00 91.56 91 PHE A CA 1
ATOM 669 C C . PHE A 1 91 ? 7.114 0.533 -21.667 1.00 91.56 91 PHE A C 1
ATOM 671 O O . PHE A 1 91 ? 6.475 1.178 -22.495 1.00 91.56 91 PHE A O 1
ATOM 678 N N . GLN A 1 92 ? 6.738 -0.669 -21.236 1.00 93.06 92 GLN A N 1
ATOM 679 C CA . GLN A 1 92 ? 5.430 -1.243 -21.521 1.00 93.06 92 GLN A CA 1
ATOM 680 C C . GLN A 1 92 ? 4.454 -0.805 -20.417 1.00 93.06 92 GLN A C 1
ATOM 682 O O . GLN A 1 92 ? 4.682 -1.155 -19.257 1.00 93.06 92 GLN A O 1
ATOM 687 N N . PRO A 1 93 ? 3.375 -0.063 -20.726 1.00 93.00 93 PRO A N 1
ATOM 688 C CA . PRO A 1 93 ? 2.365 0.257 -19.726 1.00 93.00 93 PRO A CA 1
ATOM 689 C C . PRO A 1 93 ? 1.636 -1.014 -19.276 1.00 93.00 93 PRO A C 1
ATOM 691 O O . PRO A 1 93 ? 1.174 -1.808 -20.103 1.00 93.00 93 PRO A O 1
ATOM 694 N N . VAL A 1 94 ? 1.523 -1.175 -17.957 1.00 96.19 94 VAL A N 1
ATOM 695 C CA . VAL A 1 94 ? 0.709 -2.193 -17.287 1.00 96.19 94 VAL A CA 1
ATOM 696 C C . VAL A 1 94 ? -0.279 -1.454 -16.395 1.00 96.19 94 VAL A C 1
ATOM 698 O O . VAL A 1 94 ? 0.115 -0.795 -15.436 1.00 96.19 94 VAL A O 1
ATOM 701 N N . PHE A 1 95 ? -1.563 -1.521 -16.740 1.00 95.19 95 PHE A N 1
ATOM 702 C CA . PHE A 1 95 ? -2.608 -0.849 -15.976 1.00 95.19 95 PHE A CA 1
ATOM 703 C C . PHE A 1 95 ? -2.988 -1.693 -14.764 1.00 95.19 95 PHE A C 1
ATOM 705 O O . PHE A 1 95 ? -3.425 -2.834 -14.908 1.00 95.19 95 PHE A O 1
ATOM 712 N N . VAL A 1 96 ? -2.830 -1.113 -13.578 1.00 95.38 96 VAL A N 1
ATOM 713 C CA . VAL A 1 96 ? -3.282 -1.696 -12.316 1.00 95.38 96 VAL A CA 1
ATOM 714 C C . VAL A 1 96 ? -4.508 -0.909 -11.879 1.00 95.38 96 VAL A C 1
ATOM 716 O O . VAL A 1 96 ? -4.402 0.264 -11.528 1.00 95.38 96 VAL A O 1
ATOM 719 N N . ASN A 1 97 ? -5.674 -1.540 -11.975 1.00 94.38 97 ASN A N 1
ATOM 720 C CA . ASN A 1 97 ? -6.936 -0.921 -11.589 1.00 94.38 97 ASN A CA 1
ATOM 721 C C . ASN A 1 97 ? -7.210 -1.134 -10.099 1.00 94.38 97 ASN A C 1
ATOM 723 O O . ASN A 1 97 ? -6.710 -2.083 -9.493 1.00 94.38 97 ASN A O 1
ATOM 727 N N . GLU A 1 98 ? -8.050 -0.265 -9.541 1.00 95.81 98 GLU A N 1
ATOM 728 C CA . GLU A 1 98 ? -8.619 -0.460 -8.210 1.00 95.81 98 GLU A CA 1
ATOM 729 C C . GLU A 1 98 ? -9.354 -1.820 -8.147 1.00 95.81 98 GLU A C 1
ATOM 731 O O . GLU A 1 98 ? -10.139 -2.129 -9.052 1.00 95.81 98 GLU A O 1
ATOM 736 N N . PRO A 1 99 ? -9.099 -2.655 -7.120 1.00 97.94 99 PRO A N 1
ATOM 737 C CA . PRO A 1 99 ? -9.809 -3.912 -6.927 1.00 97.94 99 PRO A CA 1
ATOM 738 C C . PRO A 1 99 ? -11.280 -3.668 -6.587 1.00 97.94 99 PRO A C 1
ATOM 740 O O . PRO A 1 99 ? -11.653 -2.647 -6.006 1.00 97.94 99 PRO A O 1
ATOM 743 N N . THR A 1 100 ? -12.132 -4.652 -6.878 1.00 98.19 100 THR A N 1
ATOM 744 C CA . THR A 1 100 ? -13.522 -4.600 -6.419 1.00 98.19 100 THR A CA 1
ATOM 745 C C . THR A 1 100 ? -13.603 -4.715 -4.891 1.00 98.19 100 THR A C 1
ATOM 747 O O . THR A 1 100 ? -12.639 -5.079 -4.209 1.00 98.19 100 THR A O 1
ATOM 750 N N . VAL A 1 101 ? -14.780 -4.438 -4.319 1.00 97.94 101 VAL A N 1
ATOM 751 C CA . VAL A 1 101 ? -15.022 -4.672 -2.884 1.00 97.94 101 VAL A CA 1
ATOM 752 C C . VAL A 1 101 ? -14.777 -6.144 -2.528 1.00 97.94 101 VAL A C 1
ATOM 754 O O . VAL A 1 101 ? -14.170 -6.424 -1.499 1.00 97.94 101 VAL A O 1
ATOM 757 N N . GLU A 1 102 ? -15.188 -7.081 -3.385 1.00 98.25 102 GLU A N 1
ATOM 758 C CA . GLU A 1 102 ? -15.009 -8.522 -3.169 1.00 98.25 102 GLU A CA 1
ATOM 759 C C . GLU A 1 102 ? -13.532 -8.942 -3.229 1.00 98.25 102 GLU A C 1
ATOM 761 O O . GLU A 1 102 ? -13.047 -9.659 -2.344 1.00 98.25 102 GLU A O 1
ATOM 766 N N . ASP A 1 103 ? -12.789 -8.422 -4.208 1.00 98.38 103 ASP A N 1
ATOM 767 C CA . ASP A 1 103 ? -11.341 -8.625 -4.303 1.00 98.38 103 ASP A CA 1
ATOM 768 C C . ASP A 1 103 ? -10.633 -8.052 -3.072 1.00 98.38 103 ASP A C 1
ATOM 770 O O . ASP A 1 103 ? -9.755 -8.692 -2.494 1.00 98.38 103 ASP A O 1
ATOM 774 N N . THR A 1 104 ? -11.063 -6.876 -2.608 1.00 98.50 104 THR A N 1
ATOM 775 C CA . THR A 1 104 ? -10.505 -6.242 -1.410 1.00 98.50 104 THR A CA 1
ATOM 776 C C . THR A 1 104 ? -10.754 -7.080 -0.165 1.00 98.50 104 THR A C 1
ATOM 778 O O . THR A 1 104 ? -9.836 -7.267 0.628 1.00 98.50 104 THR A O 1
ATOM 781 N N . VAL A 1 105 ? -11.949 -7.652 0.005 1.00 98.56 105 VAL A N 1
ATOM 782 C CA . VAL A 1 105 ? -12.217 -8.592 1.106 1.00 98.56 105 VAL A CA 1
ATOM 783 C C . VAL A 1 105 ? -11.270 -9.793 1.039 1.00 98.56 105 VAL A C 1
ATOM 785 O O . VAL A 1 105 ? -10.743 -10.215 2.069 1.00 98.56 105 VAL A O 1
ATOM 788 N N . SER A 1 106 ? -11.000 -10.324 -0.154 1.00 98.56 106 SER A N 1
ATOM 789 C CA . SER A 1 106 ? -10.064 -11.441 -0.338 1.00 98.56 106 SER A CA 1
ATOM 790 C C . SER A 1 106 ? -8.618 -11.056 0.002 1.00 98.56 106 SER A C 1
ATOM 792 O O . SER A 1 106 ? -7.932 -11.806 0.700 1.00 98.56 106 SER A O 1
ATOM 794 N N . ILE A 1 107 ? -8.176 -9.860 -0.399 1.00 98.31 107 ILE A N 1
ATOM 795 C CA . ILE A 1 107 ? -6.873 -9.290 -0.021 1.00 98.31 107 ILE A CA 1
ATOM 796 C C . ILE A 1 107 ? -6.779 -9.143 1.504 1.00 98.31 107 ILE A C 1
ATOM 798 O O . ILE A 1 107 ? -5.819 -9.616 2.114 1.00 98.31 107 ILE A O 1
ATOM 802 N N . LEU A 1 108 ? -7.798 -8.557 2.139 1.00 98.50 108 LEU A N 1
ATOM 803 C CA . LEU A 1 108 ? -7.859 -8.380 3.590 1.00 98.50 108 LEU A CA 1
ATOM 804 C C . LEU A 1 108 ? -7.813 -9.719 4.336 1.00 98.50 108 LEU A C 1
ATOM 806 O O . LEU A 1 108 ? -7.117 -9.833 5.342 1.00 98.50 108 LEU A O 1
ATOM 810 N N . ARG A 1 109 ? -8.490 -10.759 3.834 1.00 98.44 109 ARG A N 1
ATOM 811 C CA . ARG A 1 109 ? -8.411 -12.119 4.396 1.00 98.44 109 ARG A CA 1
ATOM 812 C C . ARG A 1 109 ? -6.993 -12.685 4.326 1.00 98.44 109 ARG A C 1
ATOM 814 O O . ARG A 1 109 ? -6.553 -13.301 5.292 1.00 98.44 109 ARG A O 1
ATOM 821 N N . GLY A 1 110 ? -6.267 -12.437 3.234 1.00 98.12 110 GLY A N 1
ATOM 822 C CA . GLY A 1 110 ? -4.858 -12.825 3.091 1.00 98.12 110 GLY A CA 1
ATOM 823 C C . GLY A 1 110 ? -3.904 -12.057 4.016 1.00 98.12 110 GLY A C 1
ATOM 824 O O . GLY A 1 110 ? -2.868 -12.586 4.416 1.00 98.12 110 GLY A O 1
ATOM 825 N N . LEU A 1 111 ? -4.255 -10.824 4.392 1.00 97.69 111 LEU A N 1
ATOM 826 C CA . LEU A 1 111 ? -3.480 -9.996 5.323 1.00 97.69 111 LEU A CA 1
ATOM 827 C C . LEU A 1 111 ? -3.869 -10.205 6.794 1.00 97.69 111 LEU A C 1
ATOM 829 O O . LEU A 1 111 ? -3.074 -9.890 7.680 1.00 97.69 111 LEU A O 1
ATOM 833 N N . LYS A 1 112 ? -5.056 -10.762 7.058 1.00 97.50 112 LYS A N 1
ATOM 834 C CA . LYS A 1 112 ? -5.664 -10.903 8.387 1.00 97.50 112 LYS A CA 1
ATOM 835 C C . LYS A 1 112 ? -4.689 -11.405 9.448 1.00 97.50 112 LYS A C 1
ATOM 837 O O . LYS A 1 112 ? -4.549 -10.769 10.485 1.00 97.50 112 LYS A O 1
ATOM 842 N N . GLU A 1 113 ? -4.016 -12.527 9.197 1.00 97.56 113 GLU A N 1
ATOM 843 C CA . GLU A 1 113 ? -3.135 -13.150 10.192 1.00 97.56 113 GLU A CA 1
ATOM 844 C C . GLU A 1 113 ? -1.973 -12.228 10.591 1.00 97.56 113 GLU A C 1
ATOM 846 O O . GLU A 1 113 ? -1.632 -12.138 11.770 1.00 97.56 113 GLU A O 1
ATOM 851 N N . LYS A 1 114 ? -1.417 -11.475 9.635 1.00 97.62 114 LYS A N 1
ATOM 852 C CA . LYS A 1 114 ? -0.337 -10.518 9.902 1.00 97.62 114 LYS A CA 1
ATOM 853 C C . LYS A 1 114 ? -0.812 -9.380 10.806 1.00 97.62 114 LYS A C 1
ATOM 855 O O . LYS A 1 114 ? -0.117 -9.043 11.761 1.00 97.62 114 LYS A O 1
ATOM 860 N N . TYR A 1 115 ? -1.998 -8.828 10.545 1.00 97.50 115 TYR A N 1
ATOM 861 C CA . TYR A 1 115 ? -2.576 -7.758 11.368 1.00 97.50 115 TYR A CA 1
ATOM 862 C C . TYR A 1 115 ? -3.000 -8.252 12.755 1.00 97.50 115 TYR A C 1
ATOM 864 O O . TYR A 1 115 ? -2.751 -7.566 13.743 1.00 97.50 115 TYR A O 1
ATOM 872 N N . GLU A 1 116 ? -3.568 -9.458 12.861 1.00 97.38 116 GLU A N 1
ATOM 873 C CA . GLU A 1 116 ? -3.880 -10.077 14.156 1.00 97.38 116 GLU A CA 1
ATOM 874 C C . GLU A 1 116 ? -2.623 -10.253 15.017 1.00 97.38 116 GLU A C 1
ATOM 876 O O . GLU A 1 116 ? -2.634 -9.918 16.202 1.00 97.38 116 GLU A O 1
ATOM 881 N N . GLN A 1 117 ? -1.526 -10.741 14.428 1.00 97.19 117 GLN A N 1
ATOM 882 C CA . GLN A 1 117 ? -0.250 -10.906 15.128 1.00 97.19 117 GLN A CA 1
ATOM 883 C C . GLN A 1 117 ? 0.370 -9.561 15.522 1.00 97.19 117 GLN A C 1
ATOM 885 O O . GLN A 1 117 ? 0.837 -9.418 16.653 1.00 97.19 117 GLN A O 1
ATOM 890 N N . HIS A 1 118 ? 0.356 -8.578 14.617 1.00 96.75 118 HIS A N 1
ATOM 891 C CA . HIS A 1 118 ? 0.925 -7.253 14.860 1.00 96.75 118 HIS A CA 1
ATOM 892 C C . HIS A 1 118 ? 0.200 -6.518 15.996 1.00 96.75 118 HIS A C 1
ATOM 894 O O . HIS A 1 118 ? 0.833 -6.075 16.956 1.00 96.75 118 HIS A O 1
ATOM 900 N N . HIS A 1 119 ? -1.132 -6.469 15.934 1.00 96.69 119 HIS A N 1
ATOM 901 C CA . HIS A 1 119 ? -1.964 -5.757 16.908 1.00 96.69 119 HIS A CA 1
ATOM 902 C C . HIS A 1 119 ? -2.331 -6.584 18.132 1.00 96.69 119 HIS A C 1
ATOM 904 O O . HIS A 1 119 ? -2.860 -6.042 19.097 1.00 96.69 119 HIS A O 1
ATOM 910 N N . LYS A 1 120 ? -2.054 -7.893 18.127 1.00 95.81 120 LYS A N 1
ATOM 911 C CA . LYS A 1 120 ? -2.418 -8.832 19.202 1.00 95.81 120 LYS A CA 1
ATOM 912 C C . LYS A 1 120 ? -3.923 -8.818 19.502 1.00 95.81 120 LYS A C 1
ATOM 914 O O . LYS A 1 120 ? -4.332 -8.848 20.664 1.00 95.81 120 LYS A O 1
ATOM 919 N N . VAL A 1 121 ? -4.737 -8.774 18.450 1.00 96.00 121 VAL A N 1
ATOM 920 C CA . VAL A 1 121 ? -6.207 -8.840 18.503 1.00 96.00 121 VAL A CA 1
ATOM 921 C C . VAL A 1 121 ? -6.722 -9.909 17.540 1.00 96.00 121 VAL A C 1
ATOM 923 O O . VAL A 1 121 ? -5.976 -10.417 16.707 1.00 96.00 121 VAL A O 1
ATOM 926 N N . ARG A 1 122 ? -8.006 -10.263 17.643 1.00 96.56 122 ARG A N 1
ATOM 927 C CA . ARG A 1 122 ? -8.693 -11.112 16.660 1.00 96.56 122 ARG A CA 1
ATOM 928 C C . ARG A 1 122 ? -9.606 -10.260 15.793 1.00 96.56 122 ARG A C 1
ATOM 930 O O . ARG A 1 122 ? -10.339 -9.425 16.316 1.00 96.56 122 ARG A O 1
ATOM 937 N N . ILE A 1 123 ? -9.590 -10.502 14.488 1.00 97.81 123 ILE A N 1
ATOM 938 C CA . ILE A 1 123 ? -10.375 -9.759 13.502 1.00 97.81 123 ILE A CA 1
ATOM 939 C C . ILE A 1 123 ? -11.440 -10.702 12.933 1.00 97.81 123 ILE A C 1
ATOM 941 O O . ILE A 1 123 ? -11.133 -11.748 12.354 1.00 97.81 123 ILE A O 1
ATOM 945 N N . SER A 1 124 ? -12.719 -10.371 13.110 1.00 98.00 124 SER A N 1
ATOM 946 C CA . SER A 1 124 ? -13.805 -11.176 12.541 1.00 98.00 124 SER A CA 1
ATOM 947 C C . SER A 1 124 ? -13.866 -11.017 11.020 1.00 98.00 124 SER A C 1
ATOM 949 O O . SER A 1 124 ? -13.514 -9.973 10.478 1.00 98.00 124 SER A O 1
ATOM 951 N N . ASP A 1 125 ? -14.358 -12.037 10.309 1.00 98.00 125 ASP A N 1
ATOM 952 C CA . ASP A 1 125 ? -14.552 -11.927 8.853 1.00 98.00 125 ASP A CA 1
ATOM 953 C C . ASP A 1 125 ? -15.552 -10.813 8.498 1.00 98.00 125 ASP A C 1
ATOM 955 O O . ASP A 1 125 ? -15.336 -10.039 7.567 1.00 98.00 125 ASP A O 1
ATOM 959 N N . SER A 1 126 ? -16.592 -10.650 9.323 1.00 98.19 126 SER A N 1
ATOM 960 C CA . SER A 1 126 ? -17.561 -9.560 9.197 1.00 98.19 126 SER A CA 1
ATOM 961 C C . SER A 1 126 ? -16.923 -8.171 9.295 1.00 98.19 126 SER A C 1
ATOM 963 O O . SER A 1 126 ? -17.384 -7.255 8.617 1.00 98.19 126 SER A O 1
ATOM 965 N N . ALA A 1 127 ? -15.856 -8.008 10.087 1.00 98.12 127 ALA A N 1
ATOM 966 C CA . ALA A 1 127 ? -15.136 -6.743 10.185 1.00 98.12 127 ALA A CA 1
ATOM 967 C C . ALA A 1 127 ? -14.379 -6.423 8.888 1.00 98.12 127 ALA A C 1
ATOM 969 O O . ALA A 1 127 ? -14.367 -5.269 8.472 1.00 98.12 127 ALA A O 1
ATOM 970 N N . LEU A 1 128 ? -13.820 -7.430 8.206 1.00 98.44 128 LEU A N 1
ATOM 971 C CA . LEU A 1 128 ? -13.150 -7.241 6.912 1.00 98.44 128 LEU A CA 1
ATOM 972 C C . LEU A 1 128 ? -14.146 -6.828 5.821 1.00 98.44 128 LEU A C 1
ATOM 974 O O . LEU A 1 128 ? -13.895 -5.888 5.067 1.00 98.44 128 LEU A O 1
ATOM 978 N N . VAL A 1 129 ? -15.306 -7.493 5.775 1.00 98.56 129 VAL A N 1
ATOM 979 C CA . VAL A 1 129 ? -16.402 -7.143 4.855 1.00 98.56 129 VAL A CA 1
ATOM 980 C C . VAL A 1 129 ? -16.898 -5.720 5.113 1.00 98.56 129 VAL A C 1
ATOM 982 O O . VAL A 1 129 ? -17.099 -4.953 4.166 1.00 98.56 129 VAL A O 1
ATOM 985 N N . ALA A 1 130 ? -17.063 -5.347 6.385 1.00 98.44 130 ALA A N 1
ATOM 986 C CA . ALA A 1 130 ? -17.461 -4.000 6.772 1.00 98.44 130 ALA A CA 1
ATOM 987 C C . ALA A 1 130 ? -16.399 -2.963 6.383 1.00 98.44 130 ALA A C 1
ATOM 989 O O . ALA A 1 130 ? -16.751 -1.953 5.781 1.00 98.44 130 ALA A O 1
ATOM 990 N N . ALA A 1 131 ? -15.115 -3.221 6.648 1.00 98.25 131 ALA A N 1
ATOM 991 C CA . ALA A 1 131 ? -14.026 -2.313 6.297 1.00 98.25 131 ALA A CA 1
ATOM 992 C C . ALA A 1 131 ? -13.972 -2.048 4.786 1.00 98.25 131 ALA A C 1
ATOM 994 O O . ALA A 1 131 ? -13.947 -0.888 4.374 1.00 98.25 131 ALA A O 1
ATOM 995 N N . ALA A 1 132 ? -14.050 -3.090 3.952 1.00 98.38 132 ALA A N 1
ATOM 996 C CA . ALA A 1 132 ? -14.075 -2.939 2.496 1.00 98.38 132 ALA A CA 1
ATOM 997 C C . ALA A 1 132 ? -15.326 -2.183 2.010 1.00 98.38 132 ALA A C 1
ATOM 999 O O . ALA A 1 132 ? -15.225 -1.244 1.224 1.00 98.38 132 ALA A O 1
ATOM 1000 N N . SER A 1 133 ? -16.512 -2.541 2.511 1.00 98.12 133 SER A N 1
ATOM 1001 C CA . SER A 1 133 ? -17.776 -1.940 2.055 1.00 98.12 133 SER A CA 1
ATOM 1002 C C . SER A 1 133 ? -17.934 -0.482 2.496 1.00 98.12 133 SER A C 1
ATOM 1004 O O . SER A 1 133 ? -18.371 0.365 1.714 1.00 98.12 133 SER A O 1
ATOM 1006 N N . LEU A 1 134 ? -17.592 -0.175 3.751 1.00 98.06 134 LEU A N 1
ATOM 1007 C CA . LEU A 1 134 ? -17.745 1.160 4.327 1.00 98.06 134 LEU A CA 1
ATOM 1008 C C . LEU A 1 134 ? -16.668 2.116 3.814 1.00 98.06 134 LEU A C 1
ATOM 1010 O O . LEU A 1 134 ? -17.011 3.237 3.442 1.00 98.06 134 LEU A O 1
ATOM 1014 N N . SER A 1 135 ? -15.404 1.681 3.716 1.00 97.94 135 SER A N 1
ATOM 1015 C CA . SER A 1 135 ? -14.359 2.516 3.103 1.00 97.94 135 SER A CA 1
ATOM 1016 C C . SER A 1 135 ? -14.700 2.844 1.653 1.00 97.94 135 SER A C 1
ATOM 1018 O O . SER A 1 135 ? -14.588 3.998 1.251 1.00 97.94 135 SER A O 1
ATOM 1020 N N . ASN A 1 136 ? -15.195 1.872 0.879 1.00 97.94 136 ASN A N 1
ATOM 1021 C CA . ASN A 1 136 ? -15.601 2.116 -0.500 1.00 97.94 136 ASN A CA 1
ATOM 1022 C C . ASN A 1 136 ? -16.739 3.138 -0.611 1.00 97.94 136 ASN A C 1
ATOM 1024 O O . ASN A 1 136 ? -16.735 3.979 -1.504 1.00 97.94 136 ASN A O 1
ATOM 1028 N N . ARG A 1 137 ? -17.712 3.079 0.304 1.00 97.44 137 ARG A N 1
ATOM 1029 C CA . ARG A 1 137 ? -18.891 3.949 0.269 1.00 97.44 137 ARG A CA 1
ATOM 1030 C C . ARG 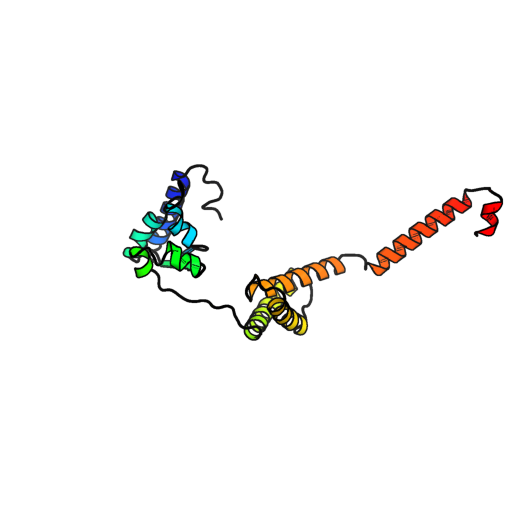A 1 137 ? -18.627 5.370 0.765 1.00 97.44 137 ARG A C 1
ATOM 1032 O O . ARG A 1 137 ? -19.251 6.296 0.255 1.00 97.44 137 ARG A O 1
ATOM 1039 N N . TYR A 1 138 ? -17.789 5.534 1.787 1.00 97.75 138 TYR A N 1
ATOM 1040 C CA . TYR A 1 138 ? -17.686 6.797 2.526 1.00 97.75 138 TYR A CA 1
ATOM 1041 C C . TYR A 1 138 ? -16.348 7.525 2.355 1.00 97.75 138 TYR A C 1
ATOM 1043 O O . TYR A 1 138 ? -16.303 8.729 2.587 1.00 97.75 138 TYR A O 1
ATOM 1051 N N . ILE A 1 139 ? -15.285 6.843 1.918 1.00 96.81 139 ILE A N 1
ATOM 1052 C CA . ILE A 1 139 ? -13.974 7.451 1.651 1.00 96.81 139 ILE A CA 1
ATOM 1053 C C . ILE A 1 139 ? -13.794 7.506 0.129 1.00 96.81 139 ILE A C 1
ATOM 1055 O O . ILE A 1 139 ? -13.432 6.510 -0.505 1.00 96.81 139 ILE A O 1
ATOM 1059 N N . ALA A 1 140 ? -14.130 8.654 -0.462 1.00 93.94 140 ALA A N 1
ATOM 1060 C CA . ALA A 1 140 ? -14.221 8.839 -1.915 1.00 93.94 140 ALA A CA 1
ATOM 1061 C C . ALA A 1 140 ? -12.933 9.377 -2.565 1.00 93.94 140 ALA A C 1
ATOM 1063 O O . ALA A 1 140 ? -12.769 9.277 -3.776 1.00 93.94 140 ALA A O 1
ATOM 1064 N N . ASP A 1 141 ? -12.027 9.949 -1.776 1.00 94.06 141 ASP A N 1
ATOM 1065 C CA . ASP A 1 141 ? -10.759 10.551 -2.204 1.00 94.06 141 ASP A CA 1
ATOM 1066 C C . ASP A 1 141 ? -9.584 9.559 -2.218 1.00 94.06 141 ASP A C 1
ATOM 1068 O O . ASP A 1 141 ? -8.475 9.908 -2.619 1.00 94.06 141 ASP A O 1
ATOM 1072 N N . ARG A 1 142 ? -9.828 8.309 -1.806 1.00 94.81 142 ARG A N 1
ATOM 1073 C CA . ARG A 1 142 ? -8.848 7.218 -1.778 1.00 94.81 142 ARG A CA 1
ATOM 1074 C C . ARG A 1 142 ? -9.391 5.980 -2.481 1.00 94.81 142 ARG A C 1
ATOM 1076 O O . ARG A 1 142 ? -10.603 5.754 -2.536 1.00 94.81 142 ARG A O 1
ATOM 1083 N N . PHE A 1 143 ? -8.479 5.138 -2.946 1.00 96.38 143 PHE A N 1
ATOM 1084 C CA . PHE A 1 143 ? -8.793 3.921 -3.689 1.00 96.38 143 PHE A CA 1
ATOM 1085 C C . PHE A 1 143 ? -8.591 2.676 -2.816 1.00 96.38 143 PHE A C 1
ATOM 1087 O O . PHE A 1 143 ? -7.764 2.655 -1.902 1.00 96.38 143 PHE A O 1
ATOM 1094 N N . LEU A 1 144 ? -9.369 1.630 -3.072 1.00 97.81 144 LEU A N 1
ATOM 1095 C CA . LEU A 1 144 ? -9.113 0.286 -2.567 1.00 97.81 144 LEU A CA 1
ATOM 1096 C C . LEU A 1 144 ? -7.789 -0.255 -3.153 1.00 97.81 144 LEU A C 1
ATOM 1098 O O . LEU A 1 144 ? -7.353 0.183 -4.219 1.00 97.81 144 LEU A O 1
ATOM 1102 N N . PRO A 1 145 ? -7.122 -1.209 -2.479 1.00 98.00 145 PRO A N 1
ATOM 1103 C CA . PRO A 1 145 ? -7.460 -1.781 -1.171 1.00 98.00 145 PRO A CA 1
ATOM 1104 C C . PRO A 1 145 ? -6.952 -0.935 0.012 1.00 98.00 145 PRO A C 1
ATOM 1106 O O . PRO A 1 145 ? -7.319 -1.200 1.153 1.00 98.00 145 PRO A O 1
ATOM 1109 N N . ASP A 1 146 ? -6.133 0.080 -0.264 1.00 97.88 146 ASP A N 1
ATOM 1110 C CA . ASP A 1 146 ? -5.386 0.894 0.699 1.00 97.88 146 ASP A CA 1
ATOM 1111 C C . ASP A 1 146 ? -6.273 1.477 1.812 1.00 97.88 146 ASP A C 1
ATOM 1113 O O . ASP A 1 146 ? -6.099 1.157 2.986 1.00 97.88 146 ASP A O 1
ATOM 1117 N N . LYS A 1 147 ? -7.342 2.198 1.449 1.00 97.94 147 LYS A N 1
ATOM 1118 C CA . LYS A 1 147 ? -8.288 2.759 2.434 1.00 97.94 147 LYS A CA 1
ATOM 1119 C C . LYS A 1 147 ? -8.963 1.717 3.335 1.00 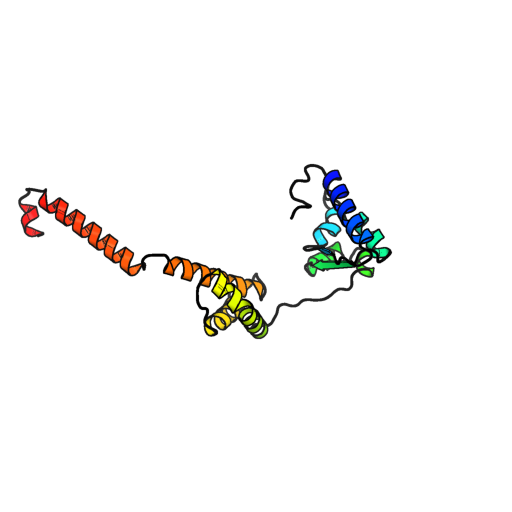97.94 147 LYS A C 1
ATOM 1121 O O . LYS A 1 147 ? -9.349 2.035 4.456 1.00 97.94 147 LYS A O 1
ATOM 1126 N N . ALA A 1 148 ? -9.155 0.487 2.855 1.00 98.38 148 ALA A N 1
ATOM 1127 C CA . ALA A 1 148 ? -9.773 -0.575 3.644 1.00 98.38 148 ALA A CA 1
ATOM 1128 C C . ALA A 1 148 ? -8.765 -1.210 4.608 1.00 98.38 148 ALA A C 1
ATOM 1130 O O . ALA A 1 148 ? -9.129 -1.546 5.734 1.00 98.38 148 ALA A O 1
ATOM 1131 N N . ILE A 1 149 ? -7.511 -1.352 4.170 1.00 98.25 149 ILE A N 1
ATOM 1132 C CA . ILE A 1 149 ? -6.396 -1.811 5.002 1.00 98.25 149 ILE A CA 1
ATOM 1133 C C . ILE A 1 149 ? -6.183 -0.836 6.162 1.00 98.25 149 ILE A C 1
ATOM 1135 O O . ILE A 1 149 ? -6.149 -1.275 7.309 1.00 98.25 149 ILE A O 1
ATOM 1139 N N . ASP A 1 150 ? -6.154 0.466 5.879 1.00 98.06 150 ASP A N 1
ATOM 1140 C CA . ASP A 1 150 ? -6.030 1.511 6.898 1.00 98.06 150 ASP A CA 1
ATOM 1141 C C . ASP A 1 150 ? -7.145 1.447 7.946 1.00 98.06 150 ASP A C 1
ATOM 1143 O O . ASP A 1 150 ? -6.870 1.506 9.141 1.00 98.06 150 ASP A O 1
ATOM 1147 N N . LEU A 1 151 ? -8.405 1.258 7.530 1.00 97.56 151 LEU A N 1
ATOM 1148 C CA . LEU A 1 151 ? -9.510 1.114 8.486 1.00 97.56 151 LEU A CA 1
ATOM 1149 C C . LEU A 1 151 ? -9.348 -0.112 9.393 1.00 97.56 151 LEU A C 1
ATOM 1151 O O . LEU A 1 151 ? -9.690 -0.051 10.575 1.00 97.56 151 LEU A O 1
ATOM 1155 N N . VAL A 1 152 ? -8.866 -1.236 8.853 1.00 98.19 152 VAL A N 1
ATOM 1156 C CA . VAL A 1 152 ? -8.603 -2.442 9.652 1.00 98.19 152 VAL A CA 1
ATOM 1157 C C . VAL A 1 152 ? -7.459 -2.193 10.634 1.00 98.19 152 VAL A C 1
ATOM 1159 O O . VAL A 1 152 ? -7.575 -2.576 11.799 1.00 98.19 152 VAL A O 1
ATOM 1162 N N . ASP A 1 153 ? -6.390 -1.537 10.185 1.00 97.81 153 ASP A N 1
ATOM 1163 C CA . ASP A 1 153 ? -5.220 -1.195 10.996 1.00 97.81 153 ASP A CA 1
ATOM 1164 C C . ASP A 1 153 ? -5.577 -0.258 12.159 1.00 97.81 153 ASP A C 1
ATOM 1166 O O . ASP A 1 153 ? -5.252 -0.533 13.318 1.00 97.81 153 ASP A O 1
ATOM 1170 N N . GLU A 1 154 ? -6.329 0.806 11.878 1.00 97.38 154 GLU A N 1
ATOM 1171 C CA . GLU A 1 154 ? -6.769 1.783 12.873 1.00 97.38 154 GLU A CA 1
ATOM 1172 C C . GLU A 1 154 ? -7.744 1.158 13.884 1.00 97.38 154 GLU A C 1
ATOM 1174 O O . GLU A 1 154 ? -7.603 1.344 15.097 1.00 97.38 154 GLU A O 1
ATOM 1179 N N . ALA A 1 155 ? -8.700 0.346 13.415 1.00 96.94 155 ALA A N 1
ATOM 1180 C CA . ALA A 1 155 ? -9.634 -0.357 14.292 1.00 96.94 155 ALA A CA 1
ATOM 1181 C C . ALA A 1 155 ? -8.923 -1.371 15.205 1.00 96.94 155 ALA A C 1
ATOM 1183 O O . ALA A 1 155 ? -9.237 -1.460 16.397 1.00 96.94 155 ALA A O 1
ATOM 1184 N N . ALA A 1 156 ? -7.951 -2.115 14.671 1.00 96.75 156 ALA A N 1
ATOM 1185 C CA . ALA A 1 156 ? -7.158 -3.071 15.437 1.00 96.75 156 ALA A CA 1
ATOM 1186 C C . ALA A 1 156 ? -6.265 -2.370 16.474 1.00 96.75 156 ALA A C 1
ATOM 1188 O O . ALA A 1 156 ? -6.248 -2.779 17.639 1.00 96.75 156 ALA A O 1
ATOM 1189 N N . SER A 1 157 ? -5.615 -1.268 16.086 1.00 95.50 157 SER A N 1
ATOM 1190 C CA . SER A 1 157 ? -4.824 -0.414 16.981 1.00 95.50 157 SER A CA 1
ATOM 1191 C C . SER A 1 157 ? -5.668 0.122 18.137 1.00 95.50 157 SER A C 1
ATOM 1193 O O . SER A 1 157 ? -5.282 0.025 19.305 1.00 95.50 157 SER A O 1
ATOM 1195 N N . ARG A 1 158 ? -6.870 0.628 17.834 1.00 93.88 158 ARG A N 1
ATOM 1196 C CA . ARG A 1 158 ? -7.802 1.147 18.841 1.00 93.88 158 ARG A CA 1
ATOM 1197 C C . ARG A 1 158 ? -8.232 0.069 19.831 1.00 93.88 158 ARG A C 1
ATOM 1199 O O . ARG A 1 158 ? -8.237 0.319 21.036 1.00 93.88 158 ARG A O 1
ATOM 1206 N N . LEU A 1 159 ? -8.561 -1.130 19.350 1.00 92.88 159 LEU A N 1
ATOM 1207 C CA . LEU A 1 159 ? -8.923 -2.247 20.222 1.00 92.88 159 LEU A CA 1
ATOM 1208 C C . LEU A 1 159 ? -7.748 -2.656 21.119 1.00 92.88 159 LEU A C 1
ATOM 1210 O O . LEU A 1 159 ? -7.940 -2.905 22.307 1.00 92.88 159 LEU A O 1
ATOM 1214 N N . ARG A 1 160 ? -6.522 -2.675 20.586 1.00 92.56 160 ARG A N 1
ATOM 1215 C CA . ARG A 1 160 ? -5.326 -2.983 21.372 1.00 92.56 160 ARG A CA 1
ATOM 1216 C C . ARG A 1 160 ? -5.115 -1.985 22.513 1.00 92.56 160 ARG A C 1
ATOM 1218 O O . ARG A 1 160 ? -4.860 -2.406 23.639 1.00 92.56 160 ARG A O 1
ATOM 1225 N N . MET A 1 161 ? -5.278 -0.690 22.242 1.00 89.75 161 MET A N 1
ATOM 1226 C CA . MET A 1 161 ? -5.206 0.354 23.272 1.00 89.75 161 MET A CA 1
ATOM 1227 C C . MET A 1 161 ? -6.267 0.156 24.359 1.00 89.75 161 MET A C 1
ATOM 1229 O O . MET A 1 161 ? -5.963 0.308 25.538 1.00 89.75 161 MET A O 1
ATOM 1233 N N . GLN A 1 162 ? -7.490 -0.227 23.978 1.00 86.00 162 GLN A N 1
ATOM 1234 C CA . GLN A 1 162 ? -8.566 -0.499 24.933 1.00 86.00 162 GLN A CA 1
ATOM 1235 C C . GLN A 1 162 ? -8.249 -1.692 25.839 1.00 86.00 162 GLN A C 1
ATOM 1237 O O . GLN A 1 162 ? -8.493 -1.608 27.039 1.00 86.00 162 GLN A O 1
ATOM 1242 N N . VAL A 1 163 ? -7.668 -2.767 25.293 1.00 83.06 163 VAL A N 1
ATOM 1243 C CA . VAL A 1 163 ? -7.273 -3.965 26.057 1.00 83.06 163 VAL A CA 1
ATOM 1244 C C . VAL A 1 163 ? -6.202 -3.656 27.106 1.00 83.06 163 VAL A C 1
ATOM 1246 O O . VAL A 1 163 ? -6.259 -4.200 28.206 1.00 83.06 163 VAL A O 1
ATOM 1249 N N . ASP A 1 164 ? -5.246 -2.782 26.788 1.00 80.44 164 ASP A N 1
ATOM 1250 C CA . ASP A 1 164 ? -4.175 -2.391 27.716 1.00 80.44 164 ASP A CA 1
ATOM 1251 C C . ASP A 1 164 ? -4.639 -1.316 28.733 1.00 80.44 164 ASP A C 1
ATOM 1253 O O . ASP A 1 164 ? -3.914 -0.989 29.674 1.00 80.44 164 ASP A O 1
ATOM 1257 N N . SER A 1 165 ? -5.855 -0.778 28.576 1.00 79.12 165 SER A N 1
ATOM 1258 C CA . SER A 1 165 ? -6.420 0.287 29.410 1.00 79.12 165 SER A CA 1
ATOM 1259 C C . SER A 1 165 ? -7.522 -0.212 30.345 1.00 79.12 165 SER A C 1
ATOM 1261 O O . SER A 1 165 ? -8.193 -1.215 30.100 1.00 79.12 165 SER A O 1
ATOM 1263 N N . LYS A 1 166 ? -7.751 0.523 31.434 1.00 78.12 166 LYS A N 1
ATOM 1264 C CA . LYS A 1 166 ? -8.939 0.310 32.258 1.00 78.12 166 LYS A CA 1
ATOM 1265 C C . LYS A 1 166 ? -10.182 0.685 31.436 1.00 78.12 166 LYS A C 1
ATOM 1267 O O . LYS A 1 166 ? -10.180 1.773 30.864 1.00 78.12 166 LYS A O 1
ATOM 1272 N N . PRO A 1 167 ? -11.233 -0.159 31.390 1.00 81.81 167 PRO A N 1
ATOM 1273 C CA . PRO A 1 167 ? -12.464 0.169 30.676 1.00 81.81 167 PRO A CA 1
ATOM 1274 C C . PRO A 1 167 ? -12.980 1.555 31.065 1.00 81.81 167 PRO A C 1
ATOM 1276 O O . PRO A 1 167 ? -13.065 1.847 32.257 1.00 81.81 167 PRO A O 1
ATOM 1279 N N . GLU A 1 168 ? -13.355 2.382 30.085 1.00 79.81 168 GLU A N 1
ATOM 1280 C CA . GLU A 1 168 ? -13.802 3.765 30.330 1.00 79.81 168 GLU A CA 1
ATOM 1281 C C . GLU A 1 168 ? -14.926 3.827 31.367 1.00 79.81 168 GLU A C 1
ATOM 1283 O O . GLU A 1 168 ? -14.849 4.610 32.307 1.00 79.81 168 GLU A O 1
ATOM 1288 N N . ALA A 1 169 ? -15.902 2.917 31.282 1.00 82.75 169 ALA A N 1
ATOM 1289 C CA . ALA A 1 169 ? -16.987 2.828 32.256 1.00 82.75 169 ALA A CA 1
ATOM 1290 C C . ALA A 1 169 ? -16.490 2.600 33.699 1.00 82.75 169 ALA A C 1
ATOM 1292 O O . ALA A 1 169 ? -17.092 3.095 34.647 1.00 82.75 169 ALA A O 1
ATOM 1293 N N . LEU A 1 170 ? -15.387 1.865 33.889 1.00 83.50 170 LEU A N 1
ATOM 1294 C CA . LEU A 1 170 ? -14.776 1.686 35.209 1.00 83.50 170 LEU A CA 1
ATOM 1295 C C . LEU A 1 170 ? -13.950 2.907 35.621 1.00 83.50 170 LEU A C 1
ATOM 1297 O O . LEU A 1 170 ? -13.988 3.280 36.790 1.00 83.50 170 LEU A O 1
ATOM 1301 N N . ASP A 1 171 ? -13.228 3.544 34.693 1.00 84.69 171 ASP A N 1
ATOM 1302 C CA . ASP A 1 171 ? -12.487 4.777 34.992 1.00 84.69 171 ASP A CA 1
ATOM 1303 C C . ASP A 1 171 ? -13.433 5.913 35.418 1.00 84.69 171 ASP A C 1
ATOM 1305 O O . ASP A 1 171 ? -13.173 6.604 36.403 1.00 84.69 171 ASP A O 1
ATOM 1309 N N . GLU A 1 172 ? -14.581 6.056 34.751 1.00 87.56 172 GLU A N 1
ATOM 1310 C CA . GLU A 1 172 ? -15.631 7.013 35.117 1.00 87.56 172 GLU A CA 1
ATOM 1311 C C . GLU A 1 172 ? -16.190 6.753 36.520 1.00 87.56 172 GLU A C 1
ATOM 1313 O O . GLU A 1 172 ? -16.295 7.681 37.331 1.00 87.56 172 GLU A O 1
ATOM 1318 N N . ILE A 1 173 ? -16.507 5.493 36.839 1.00 91.06 173 ILE A N 1
ATOM 1319 C CA . ILE A 1 173 ? -16.997 5.108 38.169 1.00 91.06 173 ILE A CA 1
ATOM 1320 C C . ILE A 1 173 ? -15.941 5.407 39.235 1.00 91.06 173 ILE A C 1
ATOM 1322 O O . ILE A 1 173 ? -16.269 5.980 40.275 1.00 91.06 173 ILE A O 1
ATOM 1326 N N . ASP A 1 174 ? -14.673 5.084 38.992 1.00 89.81 174 ASP A N 1
ATOM 1327 C CA . ASP A 1 174 ? -13.611 5.323 39.969 1.00 89.81 174 ASP A CA 1
ATOM 1328 C C . ASP A 1 174 ? -13.319 6.806 40.185 1.00 89.81 174 ASP A C 1
ATOM 1330 O O . ASP A 1 174 ? -13.127 7.229 41.330 1.00 89.81 174 ASP A O 1
ATOM 1334 N N . ARG A 1 175 ? -13.376 7.628 39.130 1.00 91.94 175 ARG A N 1
ATOM 1335 C CA . ARG A 1 175 ? -13.329 9.092 39.267 1.00 91.94 175 ARG A CA 1
ATOM 1336 C C . ARG A 1 175 ? -14.483 9.601 40.120 1.00 91.94 175 ARG A C 1
ATOM 1338 O O . ARG A 1 175 ? -14.268 10.440 40.997 1.00 91.94 175 ARG A O 1
ATOM 1345 N N . ARG A 1 176 ? -15.692 9.068 39.917 1.00 91.94 176 ARG A N 1
ATOM 1346 C CA . ARG A 1 176 ? -16.867 9.456 40.704 1.00 91.94 176 ARG A CA 1
ATOM 1347 C C . ARG A 1 176 ? -16.736 9.043 42.168 1.00 91.94 176 ARG A C 1
ATOM 1349 O O . ARG A 1 176 ? -17.016 9.847 43.053 1.00 91.94 176 ARG A O 1
ATOM 1356 N N . ILE A 1 177 ? -16.256 7.829 42.435 1.00 93.75 177 ILE A N 1
ATOM 1357 C CA . ILE A 1 177 ? -15.970 7.346 43.792 1.00 93.75 177 ILE A CA 1
ATOM 1358 C C . ILE A 1 177 ? -14.909 8.223 44.462 1.00 93.75 177 ILE A C 1
ATOM 1360 O O . ILE A 1 177 ? -15.047 8.553 45.639 1.00 93.75 177 ILE A O 1
ATOM 1364 N N . MET A 1 178 ? -13.853 8.607 43.741 1.00 93.75 178 MET A N 1
ATOM 1365 C CA . MET A 1 178 ? -12.797 9.466 44.276 1.00 93.75 178 MET A CA 1
ATOM 1366 C C . MET A 1 178 ? -13.332 10.856 44.641 1.00 93.75 178 MET A C 1
ATOM 1368 O O . MET A 1 178 ? -13.065 11.314 45.749 1.00 93.75 178 MET A O 1
ATOM 1372 N N . GLN A 1 179 ? -14.138 11.484 43.775 1.00 92.31 179 GLN A N 1
ATOM 1373 C CA . GLN A 1 179 ? -14.814 12.752 44.086 1.00 92.31 179 GLN A CA 1
ATOM 1374 C C . GLN A 1 179 ? -15.656 12.650 45.361 1.00 92.31 179 GLN A C 1
ATOM 1376 O O . GLN A 1 179 ? -15.453 13.429 46.288 1.00 92.31 179 GLN A O 1
ATOM 1381 N N . LEU A 1 180 ? -16.534 11.647 45.445 1.00 92.88 180 LEU A N 1
ATOM 1382 C CA . LEU A 1 180 ? -17.411 11.457 46.604 1.00 92.88 180 LEU A CA 1
ATOM 1383 C C . LEU A 1 180 ? -16.623 11.180 47.893 1.00 92.88 180 LEU A C 1
ATOM 1385 O O . LEU A 1 180 ? -17.015 11.617 48.972 1.00 92.88 180 LEU A O 1
ATOM 1389 N N . LYS A 1 181 ? -15.489 10.472 47.807 1.00 91.19 181 LYS A N 1
ATOM 1390 C CA . LYS A 1 181 ? -14.593 10.267 48.955 1.00 91.19 181 LYS A CA 1
ATOM 1391 C C . LYS A 1 181 ? -13.960 11.576 49.419 1.00 91.19 181 LYS A C 1
ATOM 1393 O O . LYS A 1 181 ? -13.911 11.802 50.623 1.00 91.19 181 LYS A O 1
ATOM 1398 N N . ILE A 1 182 ? -13.495 12.418 48.494 1.00 91.00 182 ILE A N 1
ATOM 1399 C CA . ILE A 1 182 ? -12.924 13.733 48.821 1.00 91.00 182 ILE A CA 1
ATOM 1400 C C . ILE A 1 182 ? -13.987 14.617 49.481 1.00 91.00 182 ILE A C 1
ATOM 1402 O O . ILE A 1 182 ? -13.722 15.172 50.544 1.00 91.00 182 ILE A O 1
ATOM 1406 N N . GLU A 1 183 ? -15.195 14.684 48.913 1.00 88.19 183 GLU A N 1
ATOM 1407 C CA . GLU A 1 183 ? -16.328 15.419 49.496 1.00 88.19 183 GLU A CA 1
ATOM 1408 C C . GLU A 1 183 ? -16.655 14.922 50.911 1.00 88.19 183 GLU A C 1
ATOM 1410 O O . GLU A 1 183 ? -16.762 15.720 51.841 1.00 88.19 183 GLU A O 1
ATOM 1415 N N . ARG A 1 184 ? -16.727 13.599 51.111 1.00 85.75 184 ARG A N 1
ATOM 1416 C CA . ARG A 1 184 ? -16.984 13.004 52.429 1.00 85.75 184 ARG A CA 1
ATOM 1417 C C . ARG A 1 184 ? -15.902 13.349 53.451 1.00 85.75 184 ARG A C 1
ATOM 1419 O O . ARG A 1 184 ? -16.224 13.623 54.602 1.00 85.75 184 ARG A O 1
ATOM 1426 N N . GLU A 1 185 ? -14.624 13.277 53.078 1.00 87.12 185 GLU A N 1
ATOM 1427 C CA . GLU A 1 185 ? -13.539 13.617 54.006 1.00 87.12 185 GLU A CA 1
ATOM 1428 C C . GLU A 1 185 ? -13.487 15.124 54.298 1.00 87.12 185 GLU A C 1
ATOM 1430 O O . GLU A 1 185 ? -13.232 15.494 55.440 1.00 87.12 185 GLU A O 1
ATOM 1435 N N . ALA A 1 186 ? -13.811 15.991 53.333 1.00 82.88 186 ALA A N 1
ATOM 1436 C CA . ALA A 1 186 ? -13.929 17.432 53.566 1.00 82.88 186 ALA A CA 1
ATOM 1437 C C . ALA A 1 186 ? -15.047 17.759 54.575 1.00 82.88 186 ALA A C 1
ATOM 1439 O O . ALA A 1 186 ? -14.810 18.481 55.544 1.00 82.88 186 ALA A O 1
ATOM 1440 N N . LEU A 1 187 ? -16.223 17.140 54.421 1.00 79.38 187 LEU A N 1
ATOM 1441 C CA . LEU A 1 187 ? -17.361 17.310 55.335 1.00 79.38 187 LEU A CA 1
ATOM 1442 C C . LEU A 1 187 ? -17.074 16.833 56.768 1.00 79.38 187 LEU A C 1
ATOM 1444 O O . LEU A 1 187 ? -17.667 17.346 57.710 1.00 79.38 187 LEU A O 1
ATOM 1448 N N . LYS A 1 188 ? -16.157 15.876 56.966 1.00 75.31 188 LYS A N 1
ATOM 1449 C CA . LYS A 1 188 ? -15.740 15.432 58.312 1.00 75.31 188 LYS A CA 1
ATOM 1450 C C . LYS A 1 188 ? -14.838 16.431 59.037 1.00 75.31 188 LYS A C 1
ATOM 1452 O O . LYS A 1 188 ? -14.727 16.361 60.261 1.00 75.31 188 LYS A O 1
ATOM 1457 N N . VAL A 1 189 ? -14.132 17.288 58.299 1.00 67.56 189 VAL A N 1
ATOM 1458 C CA . VAL A 1 189 ? -13.201 18.280 58.861 1.00 67.56 189 VAL A CA 1
ATOM 1459 C C . VAL A 1 189 ? -13.928 19.593 59.178 1.00 67.56 189 VAL A C 1
ATOM 1461 O O . VAL A 1 189 ? -13.528 20.300 60.105 1.00 67.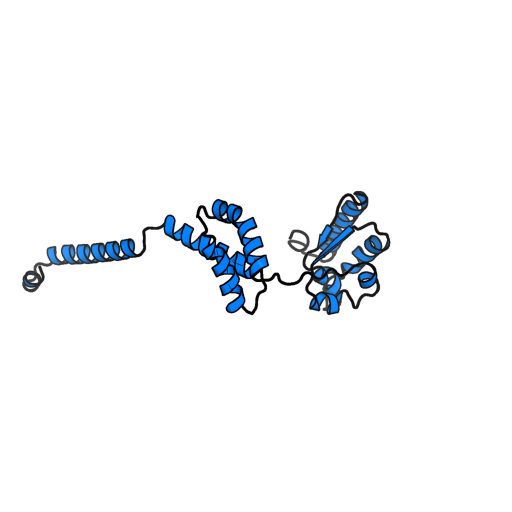56 189 VAL A O 1
ATOM 1464 N N . GLU A 1 190 ? -15.024 19.895 58.478 1.00 61.38 190 GLU A N 1
ATOM 1465 C CA . GLU A 1 190 ? -15.898 21.027 58.798 1.00 61.38 190 GLU A CA 1
ATOM 1466 C C . GLU A 1 190 ? -16.714 20.781 60.085 1.00 61.38 190 GLU A C 1
ATOM 1468 O O . GLU A 1 190 ? -17.342 19.742 60.268 1.00 61.38 190 GLU A O 1
ATOM 1473 N N . LYS A 1 191 ? -16.696 21.758 61.006 1.00 55.97 191 LYS A N 1
ATOM 1474 C CA . LYS A 1 191 ? -17.430 21.757 62.293 1.00 55.97 191 LYS A CA 1
ATOM 1475 C C . LYS A 1 191 ? -18.549 22.805 62.322 1.00 55.97 191 LYS A C 1
ATOM 1477 O O . LYS A 1 191 ? -18.769 23.465 63.335 1.00 55.97 191 LYS A O 1
ATOM 1482 N N . ASP A 1 192 ? -19.190 23.005 61.186 1.00 55.84 192 ASP A N 1
ATOM 1483 C CA . ASP A 1 192 ? -20.297 23.933 60.988 1.00 55.84 192 ASP A CA 1
ATOM 1484 C C . ASP A 1 192 ? -21.634 23.179 61.209 1.00 55.84 192 ASP A C 1
ATOM 1486 O O . ASP A 1 192 ? -21.749 21.990 60.903 1.00 55.84 192 ASP A O 1
ATOM 1490 N N . ASP A 1 193 ? -22.634 23.832 61.819 1.00 54.19 193 ASP A N 1
ATOM 1491 C CA . ASP A 1 193 ? -23.914 23.194 62.177 1.00 54.19 193 ASP A CA 1
ATOM 1492 C C . ASP A 1 193 ? -24.810 22.847 60.963 1.00 54.19 193 ASP A C 1
ATOM 1494 O O . ASP A 1 193 ? -25.686 21.993 61.091 1.00 54.19 193 ASP A O 1
ATOM 1498 N N . ALA A 1 194 ? -24.568 23.417 59.778 1.00 57.34 194 ALA A N 1
ATOM 1499 C CA . ALA A 1 194 ? -25.216 23.068 58.509 1.00 57.34 194 ALA A CA 1
ATOM 1500 C C . ALA A 1 194 ? -24.603 21.825 57.829 1.00 57.34 194 ALA A C 1
ATOM 1502 O O . ALA A 1 194 ? -25.240 21.225 56.958 1.00 57.34 194 ALA A O 1
ATOM 1503 N N . SER A 1 195 ? -23.411 21.377 58.240 1.00 52.72 195 SER A N 1
ATOM 1504 C CA . SER A 1 195 ? -22.780 20.147 57.733 1.00 52.72 195 SER A CA 1
ATOM 1505 C C . SER A 1 195 ? -23.441 18.860 58.264 1.00 52.72 195 SER A C 1
ATOM 1507 O O . SER A 1 195 ? -23.266 17.796 57.673 1.00 52.72 195 SER A O 1
ATOM 1509 N N . LYS A 1 196 ? -24.241 18.933 59.343 1.00 51.59 196 LYS A N 1
ATOM 1510 C CA . LYS A 1 196 ? -24.935 17.772 59.946 1.00 51.59 196 LYS A CA 1
ATOM 1511 C C . LYS A 1 196 ? -26.142 17.264 59.146 1.00 51.59 196 LYS A C 1
ATOM 1513 O O . LYS A 1 196 ? -26.459 16.087 59.264 1.00 51.59 196 LYS A O 1
ATOM 1518 N N . ASP A 1 197 ? -26.767 18.103 58.318 1.00 53.38 197 ASP A N 1
ATOM 1519 C CA . ASP A 1 197 ? -27.962 17.740 57.530 1.00 53.38 197 ASP A CA 1
ATOM 1520 C C . ASP A 1 197 ? -27.638 17.092 56.166 1.00 53.38 197 ASP A C 1
ATOM 1522 O O . ASP A 1 197 ? -28.538 16.611 55.480 1.00 53.38 197 ASP A O 1
ATOM 1526 N N . ARG A 1 198 ? -26.364 17.076 55.744 1.00 53.69 198 ARG A N 1
ATOM 1527 C CA . ARG A 1 198 ? -25.914 16.517 54.446 1.00 53.69 198 ARG A CA 1
ATOM 1528 C C . ARG A 1 198 ? -25.210 15.157 54.554 1.00 53.69 198 ARG A C 1
ATOM 1530 O O . ARG A 1 198 ? -24.673 14.683 53.553 1.00 53.69 198 ARG A O 1
ATOM 1537 N N . LEU A 1 199 ? -25.169 14.581 55.755 1.00 46.38 199 LEU A N 1
ATOM 1538 C CA . LEU A 1 199 ? -24.516 13.307 56.072 1.00 46.38 199 LEU A CA 1
ATOM 1539 C C . LEU A 1 199 ? -25.412 12.100 55.768 1.00 46.38 199 LEU A C 1
ATOM 1541 O O . LEU A 1 199 ? -26.628 12.181 56.042 1.00 46.38 199 LEU A O 1
#

Radius of gyration: 29.43 Å; chains: 1; bounding box: 55×39×90 Å